Protein AF-A0A7C7H756-F1 (afdb_monomer)

Radius of gyration: 21.07 Å; Cα contacts (8 Å, |Δi|>4): 312; chains: 1; bounding box: 50×54×73 Å

Structure (mmCIF, N/CA/C/O backbone):
data_AF-A0A7C7H756-F1
#
_entry.id   AF-A0A7C7H756-F1
#
loop_
_atom_site.group_PDB
_atom_site.id
_atom_site.type_symbol
_atom_site.label_atom_id
_atom_site.label_alt_id
_atom_site.label_comp_id
_atom_site.label_asym_id
_atom_site.label_entity_id
_atom_site.label_seq_id
_atom_site.pdbx_PDB_ins_code
_atom_site.Cartn_x
_atom_site.Cartn_y
_atom_site.Cartn_z
_atom_site.occupancy
_atom_site.B_iso_or_equiv
_atom_site.auth_seq_id
_atom_site.auth_comp_id
_atom_site.auth_asym_id
_atom_site.auth_atom_id
_atom_site.pdbx_PDB_model_num
ATOM 1 N N . MET A 1 1 ? -31.360 -38.109 -51.847 1.00 44.72 1 MET A N 1
ATOM 2 C CA . MET A 1 1 ? -29.884 -38.159 -51.765 1.00 44.72 1 MET A CA 1
ATOM 3 C C . MET A 1 1 ? -29.455 -37.314 -50.577 1.00 44.72 1 MET A C 1
ATOM 5 O O . MET A 1 1 ? -29.683 -36.114 -50.583 1.00 44.72 1 MET A O 1
ATOM 9 N N . LEU A 1 2 ? -28.974 -37.973 -49.521 1.00 38.19 2 LEU A N 1
ATOM 10 C CA . LEU A 1 2 ? -28.567 -37.380 -48.242 1.00 38.19 2 LEU A CA 1
ATOM 11 C C . LEU A 1 2 ? -27.180 -36.747 -48.382 1.00 38.19 2 LEU A C 1
ATOM 13 O O . LEU A 1 2 ? -26.246 -37.438 -48.776 1.00 38.19 2 LEU A O 1
ATOM 17 N N . ASN A 1 3 ? -27.045 -35.465 -48.039 1.00 43.44 3 ASN A N 1
ATOM 18 C CA . ASN A 1 3 ? -25.756 -34.7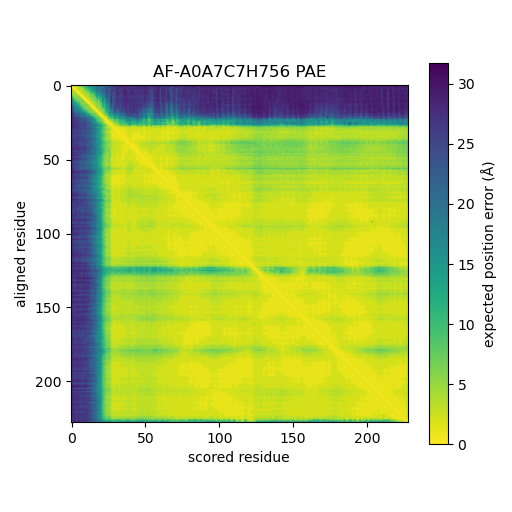78 -47.999 1.00 43.44 3 ASN A CA 1
ATOM 19 C C . ASN A 1 3 ? -25.511 -34.270 -46.570 1.00 43.44 3 ASN A C 1
ATOM 21 O O . ASN A 1 3 ? -25.992 -33.211 -46.173 1.00 43.44 3 ASN A O 1
ATOM 25 N N . ILE A 1 4 ? -24.825 -35.091 -45.772 1.00 43.53 4 ILE A N 1
ATOM 26 C CA . ILE A 1 4 ? -24.435 -34.798 -44.389 1.00 43.53 4 ILE A CA 1
ATOM 27 C C . ILE A 1 4 ? -23.072 -34.098 -44.444 1.00 43.53 4 ILE A C 1
ATOM 29 O O . ILE A 1 4 ? -22.042 -34.730 -44.676 1.00 43.53 4 ILE A O 1
ATOM 33 N N . SER A 1 5 ? -23.070 -32.777 -44.262 1.00 52.41 5 SER A N 1
ATOM 34 C CA . SER A 1 5 ? -21.855 -31.958 -44.234 1.00 52.41 5 SER A CA 1
ATOM 35 C C . SER A 1 5 ? -21.139 -32.097 -42.886 1.00 52.41 5 SER A C 1
ATOM 37 O O . SER A 1 5 ? -21.570 -31.564 -41.864 1.00 52.41 5 SER A O 1
ATOM 39 N N . ARG A 1 6 ? -20.020 -32.827 -42.900 1.00 53.31 6 ARG A N 1
ATOM 40 C CA . ARG A 1 6 ? -19.014 -32.899 -41.831 1.00 53.31 6 ARG A CA 1
ATOM 41 C C . ARG A 1 6 ? -18.256 -31.570 -41.720 1.00 53.31 6 ARG A C 1
ATOM 43 O O . ARG A 1 6 ? -17.268 -31.387 -42.424 1.00 53.31 6 ARG A O 1
ATOM 50 N N . ARG A 1 7 ? -18.653 -30.666 -40.820 1.00 49.75 7 ARG A N 1
ATOM 51 C CA . ARG A 1 7 ? -17.802 -29.537 -40.375 1.00 49.75 7 ARG A CA 1
ATOM 52 C C . ARG A 1 7 ? -18.117 -29.106 -38.939 1.00 49.75 7 ARG A C 1
ATOM 54 O O . ARG A 1 7 ? -18.662 -28.031 -38.742 1.00 49.75 7 ARG A O 1
ATOM 61 N N . GLN A 1 8 ? -17.771 -29.916 -37.937 1.00 51.50 8 GLN A N 1
ATOM 62 C CA . GLN A 1 8 ? -17.820 -29.493 -36.525 1.00 51.50 8 GLN A CA 1
ATOM 63 C C . GLN A 1 8 ? -16.781 -30.208 -35.639 1.00 51.50 8 GLN A C 1
ATOM 65 O O . GLN A 1 8 ? -17.148 -30.732 -34.605 1.00 51.50 8 GLN A O 1
ATOM 70 N N . HIS A 1 9 ? -15.490 -30.261 -35.991 1.00 43.66 9 HIS A N 1
ATOM 71 C CA . HIS A 1 9 ? -14.473 -30.801 -35.058 1.00 43.66 9 HIS A CA 1
ATOM 72 C C . HIS A 1 9 ? -13.088 -30.151 -35.208 1.00 43.66 9 HIS A C 1
ATOM 74 O O . HIS A 1 9 ? -12.097 -30.858 -35.343 1.00 43.66 9 HIS A O 1
ATOM 80 N N . LEU A 1 10 ? -12.986 -28.815 -35.211 1.00 45.34 10 LEU A N 1
ATOM 81 C CA . LEU A 1 10 ? -11.668 -28.148 -35.265 1.00 45.34 10 LEU A CA 1
ATOM 82 C C . LEU A 1 10 ? -11.574 -26.805 -34.514 1.00 45.34 10 LEU A C 1
ATOM 84 O O . LEU A 1 10 ? -10.724 -25.981 -34.826 1.00 45.34 10 LEU A O 1
ATOM 88 N N . SER A 1 11 ? -12.400 -26.587 -33.485 1.00 45.38 11 SER A N 1
ATOM 89 C CA . SER A 1 11 ? -12.296 -25.392 -32.617 1.00 45.38 11 SER A CA 1
ATOM 90 C C . SER A 1 11 ? -12.405 -25.713 -31.123 1.00 45.38 11 SER A C 1
ATOM 92 O O . SER A 1 11 ? -12.945 -24.928 -30.355 1.00 45.38 11 SER A O 1
ATOM 94 N N . LEU A 1 12 ? -11.901 -26.877 -30.701 1.00 39.16 12 LEU A N 1
ATOM 95 C CA . LEU A 1 12 ? -11.877 -27.290 -29.288 1.00 39.16 12 LEU A CA 1
ATOM 96 C C . LEU A 1 12 ? -10.482 -27.723 -28.804 1.00 39.16 12 LEU A C 1
ATOM 98 O O . LEU A 1 12 ? -10.360 -28.441 -27.819 1.00 39.16 12 LEU A O 1
ATOM 102 N N . LEU A 1 13 ? -9.422 -27.283 -29.492 1.00 40.34 13 LEU A N 1
ATOM 103 C CA . LEU A 1 13 ? -8.036 -27.654 -29.181 1.00 40.34 13 LEU A CA 1
ATOM 104 C C . LEU A 1 13 ? -7.122 -26.433 -28.956 1.00 40.34 13 LEU A C 1
ATOM 106 O O . LEU A 1 13 ? -5.946 -26.465 -29.302 1.00 40.34 13 LEU A O 1
ATOM 110 N N . SER A 1 14 ? -7.663 -25.344 -28.396 1.00 40.12 14 SER A N 1
ATOM 111 C CA . SER A 1 14 ? -6.889 -24.124 -28.077 1.00 40.12 14 SER A CA 1
ATOM 112 C C . SER A 1 14 ? -7.102 -23.596 -26.651 1.00 40.12 14 SER A C 1
ATOM 114 O O . SER A 1 14 ? -6.599 -22.532 -26.323 1.00 40.12 14 SER A O 1
ATOM 116 N N . ILE A 1 15 ? -7.814 -24.330 -25.784 1.00 45.81 15 ILE A N 1
ATOM 117 C CA . ILE A 1 15 ? -8.125 -23.910 -24.395 1.00 45.81 15 ILE A CA 1
ATOM 118 C C . ILE A 1 15 ? -7.352 -24.751 -23.347 1.00 45.81 15 ILE A C 1
ATOM 120 O O . ILE A 1 15 ? -7.529 -24.603 -22.146 1.00 45.81 15 ILE A O 1
ATOM 124 N N . LEU A 1 16 ? -6.425 -25.611 -23.780 1.00 40.53 16 LEU A N 1
ATOM 125 C CA . LEU A 1 16 ? -5.647 -26.512 -22.909 1.00 40.53 16 LEU A CA 1
ATOM 126 C C . LEU A 1 16 ? -4.136 -26.221 -22.929 1.00 40.53 16 LEU A C 1
ATOM 128 O O . LEU A 1 16 ? -3.319 -27.120 -22.768 1.00 40.53 16 LEU A O 1
ATOM 132 N N . LEU A 1 17 ? -3.769 -24.948 -23.101 1.00 40.78 17 LEU A N 1
ATOM 133 C CA . LEU A 1 17 ? -2.423 -24.426 -22.823 1.00 40.78 17 LEU A CA 1
ATOM 134 C C . LEU A 1 17 ? -2.406 -23.570 -21.546 1.00 40.78 17 LEU A C 1
ATOM 136 O O . LEU A 1 17 ? -1.588 -22.670 -21.401 1.00 40.78 17 LEU A O 1
ATOM 140 N N . PHE A 1 18 ? -3.269 -23.884 -20.575 1.00 46.19 18 PHE A N 1
ATOM 141 C CA . PHE A 1 18 ? -2.956 -23.587 -19.178 1.00 46.19 18 PHE A CA 1
ATOM 142 C C . PHE A 1 18 ? -1.942 -24.624 -18.723 1.00 46.19 18 PHE A C 1
ATOM 144 O O . PHE A 1 18 ? -2.266 -25.614 -18.066 1.00 46.19 18 PHE A O 1
ATOM 151 N N . ALA A 1 19 ? -0.711 -24.410 -19.185 1.00 42.16 19 ALA A N 1
ATOM 152 C CA . ALA A 1 19 ? 0.456 -25.036 -18.622 1.00 42.16 19 ALA A CA 1
ATOM 153 C C . ALA A 1 19 ? 0.343 -24.934 -17.101 1.00 42.16 19 ALA A C 1
ATOM 155 O O . ALA A 1 19 ? 0.022 -23.884 -16.541 1.00 42.16 19 ALA A O 1
ATOM 156 N N . THR A 1 20 ? 0.610 -26.054 -16.454 1.00 42.66 20 THR A N 1
ATOM 157 C CA . THR A 1 20 ? 1.093 -26.144 -15.087 1.00 42.66 20 THR A CA 1
ATOM 158 C C . THR A 1 20 ? 2.360 -25.296 -14.960 1.00 42.66 20 THR A C 1
ATOM 160 O O . THR A 1 20 ? 3.466 -25.824 -14.895 1.00 42.66 20 THR A O 1
ATOM 163 N N . ALA A 1 21 ? 2.221 -23.972 -14.993 1.00 42.84 21 ALA A N 1
ATOM 164 C CA . ALA A 1 21 ? 3.234 -23.078 -14.486 1.00 42.84 21 ALA A CA 1
ATOM 165 C C . ALA A 1 21 ? 3.331 -23.429 -13.005 1.00 42.84 21 ALA A C 1
ATOM 167 O O . ALA A 1 21 ? 2.331 -23.363 -12.282 1.00 42.84 21 ALA A O 1
ATOM 168 N N . CYS A 1 22 ? 4.500 -23.907 -12.580 1.00 49.75 22 CYS A N 1
ATOM 169 C CA . CYS A 1 22 ? 4.857 -23.961 -11.173 1.00 49.75 22 CYS A CA 1
ATOM 170 C C . CYS A 1 22 ? 4.364 -22.658 -10.546 1.00 49.75 22 CYS A C 1
ATOM 172 O O . CYS A 1 22 ? 4.803 -21.588 -10.958 1.00 49.75 22 CYS A O 1
ATOM 174 N N . GLN A 1 23 ? 3.372 -22.744 -9.656 1.00 54.94 23 GLN A N 1
ATOM 175 C CA . GLN A 1 23 ? 2.765 -21.568 -9.046 1.00 54.94 23 GLN A CA 1
ATOM 176 C C . GLN A 1 23 ? 3.867 -20.847 -8.275 1.00 54.94 23 GLN A C 1
ATOM 178 O O . GLN A 1 23 ? 4.204 -21.251 -7.159 1.00 54.94 23 GLN A O 1
ATOM 183 N N . VAL A 1 24 ? 4.466 -19.819 -8.881 1.00 59.84 24 VAL A N 1
ATOM 184 C CA . VAL A 1 24 ? 5.340 -18.905 -8.159 1.00 59.84 24 VAL A CA 1
ATOM 185 C C . VAL A 1 24 ? 4.465 -18.334 -7.060 1.00 59.84 24 VAL A C 1
ATOM 187 O O . VAL A 1 24 ? 3.425 -17.727 -7.320 1.00 59.84 24 VAL A O 1
ATOM 190 N N . LYS A 1 25 ? 4.806 -18.661 -5.813 1.00 63.31 25 LYS A N 1
ATOM 191 C CA . LYS A 1 25 ? 4.010 -18.218 -4.675 1.00 63.31 25 LYS A CA 1
ATOM 192 C C . LYS A 1 25 ? 4.042 -16.688 -4.680 1.00 63.31 25 LYS A C 1
ATOM 194 O O . LYS A 1 25 ? 5.144 -16.150 -4.720 1.00 63.31 25 LYS A O 1
ATOM 199 N N . PRO A 1 26 ? 2.901 -15.989 -4.565 1.00 60.03 26 PRO A N 1
ATOM 200 C CA . PRO A 1 26 ? 2.877 -14.523 -4.565 1.00 60.03 26 PRO A CA 1
ATOM 201 C C . PRO A 1 26 ? 3.811 -13.889 -3.520 1.00 60.03 26 PRO A C 1
ATOM 203 O O . PRO A 1 26 ? 4.358 -12.816 -3.745 1.00 60.03 26 PRO A O 1
ATOM 206 N N . ALA A 1 27 ? 4.052 -14.586 -2.402 1.00 60.97 27 ALA A N 1
ATOM 207 C CA . ALA A 1 27 ? 5.033 -14.191 -1.390 1.00 60.97 27 ALA A CA 1
ATOM 208 C C . ALA A 1 27 ? 6.470 -14.100 -1.939 1.00 60.97 27 ALA A C 1
ATOM 210 O O . ALA A 1 27 ? 7.217 -13.201 -1.570 1.00 60.97 27 ALA A O 1
ATOM 211 N N . ASN A 1 28 ? 6.848 -14.994 -2.855 1.00 85.19 28 ASN A N 1
ATOM 212 C CA . ASN A 1 28 ? 8.156 -14.954 -3.501 1.00 85.19 28 ASN A CA 1
ATOM 213 C C . ASN A 1 28 ? 8.237 -13.808 -4.509 1.00 85.19 28 ASN A C 1
ATOM 215 O O . ASN A 1 28 ? 9.283 -13.187 -4.601 1.00 85.19 28 ASN A O 1
ATOM 219 N N . SER A 1 29 ? 7.133 -13.448 -5.172 1.00 91.19 29 SER A N 1
ATOM 220 C CA . SER A 1 29 ? 7.124 -12.356 -6.153 1.00 91.19 29 SER A CA 1
ATOM 221 C C . SER A 1 29 ? 7.581 -11.018 -5.561 1.00 91.19 29 SER A C 1
ATOM 223 O O . SER A 1 29 ? 8.213 -10.238 -6.261 1.00 91.19 29 SER A O 1
ATOM 225 N N . ILE A 1 30 ? 7.327 -10.754 -4.271 1.00 90.94 30 ILE A N 1
ATOM 226 C CA . ILE A 1 30 ? 7.852 -9.566 -3.566 1.00 90.94 30 ILE A CA 1
ATOM 227 C C . ILE A 1 30 ? 9.375 -9.590 -3.487 1.00 90.94 30 ILE A C 1
ATOM 229 O O . ILE A 1 30 ? 10.033 -8.592 -3.786 1.00 90.94 30 ILE A O 1
ATOM 233 N N . HIS A 1 31 ? 9.937 -10.735 -3.114 1.00 92.19 31 HIS A N 1
ATOM 234 C CA . HIS A 1 31 ? 11.379 -10.914 -3.079 1.00 92.19 31 HIS A CA 1
ATOM 235 C C . HIS A 1 31 ? 11.989 -10.866 -4.480 1.00 92.19 31 HIS A C 1
ATOM 237 O O . HIS A 1 31 ? 13.028 -10.236 -4.644 1.00 92.19 31 HIS A O 1
ATOM 243 N N . ASP A 1 32 ? 11.324 -11.451 -5.476 1.00 94.56 32 ASP A N 1
ATOM 244 C CA . ASP A 1 32 ? 11.760 -11.438 -6.873 1.00 94.56 32 ASP A CA 1
ATOM 245 C C . ASP A 1 32 ? 11.795 -10.002 -7.420 1.00 94.56 32 ASP A C 1
ATOM 247 O O . ASP A 1 32 ? 12.797 -9.602 -8.008 1.00 94.56 32 ASP A O 1
ATOM 251 N N . LEU A 1 33 ? 10.760 -9.191 -7.150 1.00 95.06 33 LEU A N 1
ATOM 252 C CA . LEU A 1 33 ? 10.729 -7.775 -7.537 1.00 95.06 33 LEU A CA 1
ATOM 253 C C . LEU A 1 33 ? 11.887 -7.001 -6.907 1.00 95.06 33 LEU A C 1
ATOM 255 O O . LEU A 1 33 ? 12.583 -6.256 -7.589 1.00 95.06 33 LEU A O 1
ATOM 259 N N . ALA A 1 34 ? 12.119 -7.186 -5.607 1.00 93.75 34 ALA A N 1
ATOM 260 C CA . ALA A 1 34 ? 13.228 -6.531 -4.924 1.00 93.75 34 ALA A CA 1
ATOM 261 C C . ALA A 1 34 ? 14.598 -7.031 -5.419 1.00 93.75 34 ALA A C 1
ATOM 263 O O . ALA A 1 34 ? 15.576 -6.293 -5.361 1.00 93.75 34 ALA A O 1
ATOM 264 N N . ALA A 1 35 ? 14.688 -8.277 -5.890 1.00 95.44 35 ALA A N 1
ATOM 265 C CA . ALA A 1 35 ? 15.925 -8.890 -6.364 1.00 95.44 35 ALA A CA 1
ATOM 266 C C . ALA A 1 35 ? 16.324 -8.457 -7.781 1.00 95.44 35 ALA A C 1
ATOM 268 O O . ALA A 1 35 ? 17.484 -8.647 -8.151 1.00 95.44 35 ALA A O 1
ATOM 269 N N . ILE A 1 36 ? 15.395 -7.888 -8.555 1.00 95.50 36 ILE A N 1
ATOM 270 C CA . ILE A 1 36 ? 15.682 -7.272 -9.856 1.00 95.50 36 ILE A CA 1
ATOM 271 C C . ILE A 1 36 ? 15.928 -5.760 -9.748 1.00 95.50 36 ILE A C 1
ATOM 273 O O . ILE A 1 36 ? 16.180 -5.121 -10.759 1.00 95.50 36 ILE A O 1
ATOM 277 N N . HIS A 1 37 ? 15.919 -5.178 -8.544 1.00 95.94 37 HIS A N 1
ATOM 278 C CA . HIS A 1 37 ? 16.197 -3.755 -8.324 1.00 95.94 37 HIS A CA 1
ATOM 279 C C . HIS A 1 37 ? 17.424 -3.528 -7.435 1.00 95.94 37 HIS A C 1
ATOM 281 O O . HIS A 1 37 ? 17.706 -4.281 -6.499 1.00 95.94 37 HIS A O 1
ATOM 287 N N . ASP A 1 38 ? 18.160 -2.450 -7.700 1.00 94.44 38 ASP A N 1
ATOM 288 C CA . ASP A 1 38 ? 19.217 -1.987 -6.811 1.00 94.44 38 ASP A CA 1
ATOM 289 C C . ASP A 1 38 ? 18.621 -1.500 -5.482 1.00 94.44 38 ASP A C 1
ATOM 291 O O . ASP A 1 38 ? 17.684 -0.704 -5.437 1.00 94.44 38 ASP A O 1
ATOM 295 N N . LYS A 1 39 ? 19.197 -1.945 -4.363 1.00 89.12 39 LYS A N 1
ATOM 296 C CA . LYS A 1 39 ? 18.622 -1.717 -3.025 1.00 89.12 39 LYS A CA 1
ATOM 297 C C . LYS A 1 39 ? 18.697 -0.266 -2.551 1.00 89.12 39 LYS A C 1
ATOM 299 O O . LYS A 1 39 ? 18.066 0.063 -1.549 1.00 89.12 39 LYS A O 1
ATOM 304 N N . VAL A 1 40 ? 19.515 0.564 -3.197 1.00 87.94 40 VAL A N 1
ATOM 305 C CA . VAL A 1 40 ? 19.744 1.958 -2.794 1.00 87.94 40 VAL A CA 1
ATOM 306 C C . VAL A 1 40 ? 19.038 2.912 -3.745 1.00 87.94 40 VAL A C 1
ATOM 308 O O . VAL A 1 40 ? 18.399 3.861 -3.302 1.00 87.94 40 VAL A O 1
ATOM 311 N N . THR A 1 41 ? 19.162 2.664 -5.044 1.00 89.81 41 THR A N 1
ATOM 312 C CA . THR A 1 41 ? 18.673 3.551 -6.103 1.00 89.81 41 THR A CA 1
ATOM 313 C C . THR A 1 41 ? 17.350 3.104 -6.711 1.00 89.81 41 THR A C 1
ATOM 315 O O . THR A 1 41 ? 16.755 3.876 -7.458 1.00 89.81 41 THR A O 1
ATOM 318 N N . TRP A 1 42 ? 16.901 1.881 -6.407 1.00 92.44 42 TRP A N 1
ATOM 319 C CA . TRP A 1 42 ? 15.729 1.246 -7.016 1.00 92.44 42 TRP A CA 1
ATOM 320 C C . TRP A 1 42 ? 15.795 1.187 -8.549 1.00 92.44 42 TRP A C 1
ATOM 322 O O . TRP A 1 42 ? 14.782 1.114 -9.231 1.00 92.44 42 TRP A O 1
ATOM 332 N N . GLN A 1 43 ? 17.002 1.241 -9.112 1.00 91.62 43 GLN A N 1
ATOM 333 C CA . GLN A 1 43 ? 17.203 1.107 -10.548 1.00 91.62 43 GLN A CA 1
ATOM 334 C C . GLN A 1 43 ? 17.174 -0.371 -10.952 1.00 91.62 43 GLN A C 1
ATOM 336 O O . GLN A 1 43 ? 17.616 -1.215 -10.166 1.00 91.62 43 GLN A O 1
ATOM 341 N N . PRO A 1 44 ? 16.715 -0.693 -12.170 1.00 92.56 44 PRO A N 1
ATOM 342 C CA . PRO A 1 44 ? 16.803 -2.034 -12.729 1.00 92.56 44 PRO A CA 1
ATOM 343 C C . PRO A 1 44 ? 18.198 -2.650 -12.614 1.00 92.56 44 PRO A C 1
ATOM 345 O O . PRO A 1 44 ? 19.196 -2.041 -13.006 1.00 92.56 44 PRO A O 1
ATOM 348 N N . VAL A 1 45 ? 18.268 -3.894 -12.148 1.00 94.25 45 VAL A N 1
ATOM 349 C CA . VAL A 1 45 ? 19.468 -4.733 -12.198 1.00 94.25 45 VAL A CA 1
ATOM 350 C C . VAL A 1 45 ? 19.132 -6.091 -12.805 1.00 94.25 45 VAL A C 1
ATOM 352 O O . VAL A 1 45 ? 18.056 -6.648 -12.586 1.00 94.25 45 VAL A O 1
ATOM 355 N N . ALA A 1 46 ? 20.063 -6.626 -13.593 1.00 93.38 46 ALA A N 1
ATOM 356 C CA . ALA A 1 46 ? 19.924 -7.963 -14.153 1.00 93.38 46 ALA A CA 1
ATOM 357 C C . ALA A 1 46 ? 19.995 -9.010 -13.037 1.00 93.38 46 ALA A C 1
ATOM 359 O O . ALA A 1 46 ? 20.836 -8.918 -12.136 1.00 93.38 46 ALA A O 1
ATOM 360 N N . ASN A 1 47 ? 19.145 -10.027 -13.129 1.00 95.62 47 ASN A N 1
ATOM 361 C CA . ASN A 1 47 ? 19.160 -11.158 -12.215 1.00 95.62 47 ASN A CA 1
ATOM 362 C C . ASN A 1 47 ? 18.847 -12.440 -12.996 1.00 95.62 47 ASN A C 1
ATOM 364 O O . ASN A 1 47 ? 17.675 -12.802 -13.131 1.00 95.62 47 ASN A O 1
ATOM 368 N N . PRO A 1 48 ? 19.882 -13.143 -13.495 1.00 94.25 48 PRO A N 1
ATOM 369 C CA . PRO A 1 48 ? 19.699 -14.297 -14.370 1.00 94.25 48 PRO A CA 1
ATOM 370 C C . PRO A 1 48 ? 18.853 -15.418 -13.755 1.00 94.25 48 PRO A C 1
ATOM 372 O O . PRO A 1 48 ? 18.127 -16.090 -14.478 1.00 94.25 48 PRO A O 1
ATOM 375 N N . GLU A 1 49 ? 18.909 -15.604 -12.431 1.00 94.12 49 GLU A N 1
ATOM 376 C CA . GLU A 1 49 ? 18.115 -16.630 -11.741 1.00 94.12 49 GLU A CA 1
ATOM 377 C C . GLU A 1 49 ? 16.612 -16.319 -11.818 1.00 94.12 49 GLU A C 1
ATOM 379 O O . GLU A 1 49 ? 15.798 -17.213 -12.056 1.00 94.12 49 GLU A O 1
ATOM 384 N N . ILE A 1 50 ? 16.237 -15.045 -11.663 1.00 93.50 50 ILE A N 1
ATOM 385 C CA . ILE A 1 50 ? 14.842 -14.599 -11.774 1.00 93.50 50 ILE A CA 1
ATOM 386 C C . ILE A 1 50 ? 14.408 -14.547 -13.244 1.00 93.50 50 ILE A C 1
ATOM 388 O O . ILE A 1 50 ? 13.318 -15.005 -13.581 1.00 93.50 50 ILE A O 1
ATOM 392 N N . GLU A 1 51 ? 15.260 -14.057 -14.142 1.00 93.44 51 GLU A N 1
ATOM 393 C CA . GLU A 1 51 ? 14.987 -14.045 -15.585 1.00 93.44 51 GLU A CA 1
ATOM 394 C C . GLU A 1 51 ? 14.720 -15.462 -16.121 1.00 93.44 51 GLU A C 1
ATOM 396 O O . GLU A 1 51 ? 13.778 -15.664 -16.891 1.00 93.44 51 GLU A O 1
ATOM 401 N N . GLU A 1 52 ? 15.489 -16.462 -15.674 1.00 92.81 52 GLU A N 1
ATOM 402 C CA . GLU A 1 52 ? 15.275 -17.872 -16.013 1.00 92.81 52 GLU A CA 1
ATOM 403 C C . GLU A 1 52 ? 13.981 -18.421 -15.396 1.00 92.81 52 GLU A C 1
ATOM 405 O O . GLU A 1 52 ? 13.205 -19.082 -16.092 1.00 92.81 52 GLU A O 1
ATOM 410 N N . LEU A 1 53 ? 13.707 -18.108 -14.121 1.00 92.50 53 LEU A N 1
ATOM 411 C CA . LEU A 1 53 ? 12.495 -18.543 -13.418 1.00 92.50 53 LEU A CA 1
ATOM 412 C C . LEU A 1 53 ? 11.213 -18.094 -14.135 1.00 92.50 53 LEU A C 1
ATOM 414 O O . LEU A 1 53 ? 10.256 -18.864 -14.233 1.00 92.50 53 LEU A O 1
ATOM 418 N N . TYR A 1 54 ? 11.198 -16.859 -14.635 1.00 91.31 54 TYR A N 1
ATOM 419 C CA . TYR A 1 54 ? 10.049 -16.268 -15.323 1.00 91.31 54 TYR A CA 1
ATOM 420 C C . TYR A 1 54 ? 10.109 -16.424 -16.849 1.00 91.31 54 TYR A C 1
ATOM 422 O O . TYR A 1 54 ? 9.111 -16.165 -17.519 1.00 91.31 54 TYR A O 1
ATOM 430 N N . GLN A 1 55 ? 11.243 -16.873 -17.397 1.00 94.00 55 GLN A N 1
ATOM 431 C CA . GLN A 1 55 ? 11.521 -16.961 -18.836 1.00 94.00 55 GLN A CA 1
ATOM 432 C C . GLN A 1 55 ? 11.368 -15.615 -19.566 1.00 94.00 55 GLN A C 1
ATOM 434 O O . GLN A 1 55 ? 10.883 -15.557 -20.698 1.00 94.00 55 GLN A O 1
ATOM 439 N N . VAL A 1 56 ? 11.789 -14.524 -18.918 1.00 92.19 56 VAL A N 1
ATOM 440 C CA . VAL A 1 56 ? 11.736 -13.159 -19.460 1.00 92.19 56 VAL A CA 1
ATOM 441 C C . VAL A 1 56 ? 13.069 -12.465 -19.209 1.00 92.19 56 VAL A C 1
ATOM 443 O O . VAL A 1 56 ? 13.446 -12.243 -18.065 1.00 92.19 56 VAL A O 1
ATOM 446 N N . SER A 1 57 ? 13.772 -12.108 -20.285 1.00 90.81 57 SER A N 1
ATOM 447 C CA . SER A 1 57 ? 15.082 -11.443 -20.224 1.00 90.81 57 SER A CA 1
ATOM 448 C C . SER A 1 57 ? 15.005 -9.915 -20.257 1.00 90.81 57 SER A C 1
ATOM 450 O O . SER A 1 57 ? 15.974 -9.240 -19.926 1.00 90.81 57 SER A O 1
ATOM 452 N N . ASP A 1 58 ? 13.889 -9.349 -20.725 1.00 94.00 58 ASP A N 1
ATOM 453 C CA . ASP A 1 58 ? 13.671 -7.904 -20.671 1.00 94.00 58 ASP A CA 1
ATOM 454 C C . ASP A 1 58 ? 13.200 -7.518 -19.268 1.00 94.00 58 ASP A C 1
ATOM 456 O O . ASP A 1 58 ? 12.160 -7.987 -18.810 1.00 94.00 58 ASP A O 1
ATOM 460 N N . HIS A 1 59 ? 13.964 -6.666 -18.586 1.00 93.06 59 HIS A N 1
ATOM 461 C CA . HIS A 1 59 ? 13.696 -6.311 -17.194 1.00 93.06 59 HIS A CA 1
ATOM 462 C C . HIS A 1 59 ? 12.303 -5.687 -17.004 1.00 93.06 59 HIS A C 1
ATOM 464 O O . HIS A 1 59 ? 11.617 -6.006 -16.036 1.00 93.06 59 HIS A O 1
ATOM 470 N N . ARG A 1 60 ? 11.851 -4.829 -17.929 1.00 93.25 60 ARG A N 1
ATOM 471 C CA . ARG A 1 60 ? 10.553 -4.149 -17.801 1.00 93.25 60 ARG A CA 1
ATOM 472 C C . ARG A 1 60 ? 9.393 -5.107 -18.039 1.00 93.25 60 ARG A C 1
ATOM 474 O O . ARG A 1 60 ? 8.426 -5.099 -17.280 1.00 93.25 60 ARG A O 1
ATOM 481 N N . ALA A 1 61 ? 9.516 -6.006 -19.009 1.00 93.75 61 ALA A N 1
ATOM 482 C CA . ALA A 1 61 ? 8.562 -7.093 -19.181 1.00 93.75 61 ALA A CA 1
ATOM 483 C C . ALA A 1 61 ? 8.544 -8.037 -17.962 1.00 93.75 61 ALA A C 1
ATOM 485 O O . ALA A 1 61 ? 7.470 -8.465 -17.538 1.00 93.75 61 ALA A O 1
ATOM 486 N N . LEU A 1 62 ? 9.708 -8.341 -17.379 1.00 94.69 62 LEU A N 1
ATOM 487 C CA . LEU A 1 62 ? 9.831 -9.193 -16.195 1.00 94.69 62 LEU A CA 1
ATOM 488 C C . LEU A 1 62 ? 9.141 -8.565 -14.977 1.00 94.69 62 LEU A C 1
ATOM 490 O O . LEU A 1 62 ? 8.312 -9.210 -14.336 1.00 94.69 62 LEU A O 1
ATOM 494 N N . GLU A 1 63 ? 9.426 -7.294 -14.703 1.00 94.75 63 GLU A N 1
ATOM 495 C CA . GLU A 1 63 ? 8.761 -6.492 -13.675 1.00 94.75 63 GLU A CA 1
ATOM 496 C C . GLU A 1 63 ? 7.240 -6.523 -13.834 1.00 94.75 63 GLU A C 1
ATOM 498 O O . GLU A 1 63 ? 6.509 -6.795 -12.880 1.00 94.75 63 GLU A O 1
ATOM 503 N N . GLU A 1 64 ? 6.736 -6.312 -15.049 1.00 93.31 64 GLU A N 1
ATOM 504 C CA . GLU A 1 64 ? 5.302 -6.338 -15.300 1.00 93.31 64 GLU A CA 1
ATOM 505 C C . GLU A 1 64 ? 4.661 -7.700 -15.015 1.00 93.31 64 GLU A C 1
ATOM 507 O O . GLU A 1 64 ? 3.545 -7.736 -14.486 1.00 93.31 64 GLU A O 1
ATOM 512 N N . VAL A 1 65 ? 5.338 -8.804 -15.342 1.00 93.69 65 VAL A N 1
ATOM 513 C CA . VAL A 1 65 ? 4.867 -10.164 -15.029 1.00 93.69 65 VAL A CA 1
ATOM 514 C C . VAL A 1 65 ? 4.859 -10.398 -13.519 1.00 93.69 65 VAL A C 1
ATOM 516 O O . VAL A 1 65 ? 3.882 -10.921 -12.978 1.00 93.69 65 VAL A O 1
ATOM 519 N N . ILE A 1 66 ? 5.910 -9.968 -12.819 1.00 95.12 66 ILE A N 1
ATOM 520 C CA . ILE A 1 66 ? 5.999 -10.067 -11.360 1.00 95.12 66 ILE A CA 1
ATOM 521 C C . ILE A 1 66 ? 4.861 -9.275 -10.696 1.00 95.12 66 ILE A C 1
ATOM 523 O O . ILE A 1 66 ? 4.171 -9.808 -9.823 1.00 95.12 66 ILE A O 1
ATOM 527 N N . LEU A 1 67 ? 4.595 -8.044 -11.145 1.00 95.19 67 LEU A N 1
ATOM 528 C CA . LEU A 1 67 ? 3.496 -7.212 -10.640 1.00 95.19 67 LEU A CA 1
ATOM 529 C C . LEU A 1 67 ? 2.120 -7.849 -10.887 1.00 95.19 67 LEU A C 1
ATOM 531 O O . LEU A 1 67 ? 1.239 -7.771 -10.029 1.00 95.19 67 LEU A O 1
ATOM 535 N N . VAL A 1 68 ? 1.925 -8.521 -12.026 1.00 93.12 68 VAL A N 1
ATOM 536 C CA . VAL A 1 68 ? 0.700 -9.295 -12.285 1.00 93.12 68 VAL A CA 1
ATOM 537 C C . VAL A 1 68 ? 0.545 -10.427 -11.266 1.00 93.12 68 VAL A C 1
ATOM 539 O O . VAL A 1 68 ? -0.540 -10.593 -10.706 1.00 93.12 68 VAL A O 1
ATOM 542 N N . ASN A 1 69 ? 1.619 -11.159 -10.959 1.00 92.94 69 ASN A N 1
ATOM 543 C CA . ASN A 1 69 ? 1.584 -12.238 -9.967 1.00 92.94 69 ASN A CA 1
ATOM 544 C C . ASN A 1 69 ? 1.301 -11.723 -8.548 1.00 92.94 69 ASN A C 1
ATOM 546 O O . ASN A 1 69 ? 0.554 -12.356 -7.798 1.00 92.94 69 ASN A O 1
ATOM 550 N N . MET A 1 70 ? 1.826 -10.549 -8.186 1.00 94.06 70 MET A N 1
ATOM 551 C CA . MET A 1 70 ? 1.505 -9.889 -6.914 1.00 94.06 70 MET A CA 1
ATOM 552 C C . MET A 1 70 ? 0.022 -9.541 -6.776 1.00 94.06 70 MET A C 1
ATOM 554 O O . MET A 1 70 ? -0.504 -9.544 -5.664 1.00 94.06 70 MET A O 1
ATOM 558 N N . GLY A 1 71 ? -0.680 -9.302 -7.888 1.00 93.31 71 GLY A N 1
ATOM 559 C CA . GLY A 1 71 ? -2.125 -9.057 -7.900 1.00 93.31 71 GLY A CA 1
ATOM 560 C C . GLY A 1 71 ? -2.973 -10.209 -7.358 1.00 93.31 71 GLY A C 1
ATOM 561 O O . GLY A 1 71 ? -4.149 -10.008 -7.064 1.00 93.31 71 GLY A O 1
ATOM 562 N N . ALA A 1 72 ? -2.392 -11.398 -7.175 1.00 92.94 72 ALA A N 1
ATOM 563 C CA . ALA A 1 72 ? -3.055 -12.530 -6.537 1.00 92.94 72 ALA A CA 1
ATOM 564 C C . ALA A 1 72 ? -3.080 -12.454 -4.994 1.00 92.94 72 ALA A C 1
ATOM 566 O O . ALA A 1 72 ? -3.755 -13.272 -4.364 1.00 92.94 72 ALA A O 1
ATOM 567 N N . VAL A 1 73 ? -2.355 -11.515 -4.366 1.00 94.75 73 VAL A N 1
ATOM 568 C CA . VAL A 1 73 ? -2.373 -11.338 -2.905 1.00 94.75 73 VAL A CA 1
ATOM 569 C C . VAL A 1 73 ? -3.747 -10.838 -2.467 1.00 94.75 73 VAL A C 1
ATOM 571 O O . VAL A 1 73 ? -4.180 -9.740 -2.816 1.00 94.75 73 VAL A O 1
ATOM 574 N N . ALA A 1 74 ? -4.440 -11.649 -1.670 1.00 95.25 74 ALA A N 1
ATOM 575 C CA . ALA A 1 74 ? -5.763 -11.293 -1.179 1.00 95.25 74 ALA A CA 1
ATOM 576 C C . ALA A 1 74 ? -5.671 -10.261 -0.035 1.00 95.25 74 ALA A C 1
ATOM 578 O O . ALA A 1 74 ? -4.804 -10.397 0.833 1.00 95.25 74 ALA A O 1
ATOM 579 N N . PRO A 1 75 ? -6.618 -9.307 0.072 1.00 95.50 75 PRO A N 1
ATOM 580 C CA . PRO A 1 75 ? -6.658 -8.327 1.164 1.00 95.50 75 PRO A CA 1
ATOM 581 C C . PRO A 1 75 ? -6.653 -8.949 2.570 1.00 95.50 75 PRO A C 1
ATOM 583 O O . PRO A 1 75 ? -6.149 -8.337 3.510 1.00 95.50 75 PRO A O 1
ATOM 586 N N . SER A 1 76 ? -7.178 -10.173 2.712 1.00 95.00 76 SER A N 1
ATOM 587 C CA . SER A 1 76 ? -7.235 -10.929 3.969 1.00 95.00 76 SER A CA 1
ATOM 588 C C . SER A 1 76 ? -5.910 -11.590 4.366 1.00 95.00 76 SER A C 1
ATOM 590 O O . SER A 1 76 ? -5.773 -12.066 5.492 1.00 95.00 76 SER A O 1
ATOM 592 N N . GLN A 1 77 ? -4.925 -11.661 3.465 1.00 95.50 77 GLN A N 1
ATOM 593 C CA . GLN A 1 77 ? -3.583 -12.177 3.750 1.00 95.50 77 GLN A CA 1
ATOM 594 C C . GLN A 1 77 ? -2.724 -11.071 4.378 1.00 95.50 77 GLN A C 1
ATOM 596 O O . GLN A 1 77 ? -1.705 -10.690 3.812 1.00 95.50 77 GLN A O 1
ATOM 601 N N . PHE A 1 78 ? -3.134 -10.534 5.532 1.00 94.50 78 PHE A N 1
ATOM 602 C CA . PHE A 1 78 ? -2.633 -9.253 6.053 1.00 94.50 78 PHE A CA 1
ATOM 603 C C . PHE A 1 78 ? -1.115 -9.084 6.068 1.00 94.50 78 PHE A C 1
ATOM 605 O O . PHE A 1 78 ? -0.650 -8.029 5.658 1.00 94.50 78 PHE A O 1
ATOM 612 N N . SER A 1 79 ? -0.345 -10.098 6.480 1.00 94.81 79 SER A N 1
ATOM 613 C CA . SER A 1 79 ? 1.125 -10.020 6.443 1.00 94.81 79 SER A CA 1
ATOM 614 C C . SER A 1 79 ? 1.628 -9.664 5.036 1.00 94.81 79 SER A C 1
ATOM 616 O O . SER A 1 79 ? 2.298 -8.648 4.862 1.00 94.81 79 SER A O 1
ATOM 618 N N . HIS A 1 80 ? 1.202 -10.426 4.026 1.00 95.12 80 HIS A N 1
ATOM 619 C CA . HIS A 1 80 ? 1.580 -10.205 2.630 1.00 95.12 80 HIS A CA 1
ATOM 620 C C . HIS A 1 80 ? 0.940 -8.948 2.044 1.00 95.12 80 HIS A C 1
ATOM 622 O O . HIS A 1 80 ? 1.590 -8.245 1.286 1.00 95.12 80 HIS A O 1
ATOM 628 N N . ALA A 1 81 ? -0.314 -8.645 2.383 1.00 97.19 81 ALA A N 1
ATOM 629 C CA . ALA A 1 81 ? -1.005 -7.468 1.866 1.00 97.19 81 ALA A CA 1
ATOM 630 C C . ALA A 1 81 ? -0.341 -6.168 2.351 1.00 97.19 81 ALA A C 1
ATOM 632 O O . ALA A 1 81 ? -0.156 -5.244 1.568 1.00 97.19 81 ALA A O 1
ATOM 633 N N . PHE A 1 82 ? 0.067 -6.102 3.621 1.00 97.81 82 PHE A N 1
ATOM 634 C CA . PHE A 1 82 ? 0.728 -4.924 4.184 1.00 97.81 82 PHE A CA 1
ATOM 635 C C . PHE A 1 82 ? 2.149 -4.780 3.638 1.00 97.81 82 PHE A C 1
ATOM 637 O O . PHE A 1 82 ? 2.567 -3.676 3.285 1.00 97.81 82 PHE A O 1
ATOM 644 N N . GLU A 1 83 ? 2.876 -5.893 3.522 1.00 95.81 83 GLU A N 1
ATOM 645 C CA . GLU A 1 83 ? 4.194 -5.898 2.898 1.00 95.81 83 GLU A CA 1
ATOM 646 C C . GLU A 1 83 ? 4.112 -5.481 1.423 1.00 95.81 83 GLU A C 1
ATOM 648 O O . GLU A 1 83 ? 4.831 -4.567 1.016 1.00 95.81 83 GLU A O 1
ATOM 653 N N . LEU A 1 84 ? 3.184 -6.052 0.650 1.00 97.19 84 LEU A N 1
ATOM 654 C CA . LEU A 1 84 ? 2.927 -5.667 -0.737 1.00 97.19 84 LEU A CA 1
ATOM 655 C C . LEU A 1 84 ? 2.615 -4.174 -0.844 1.00 97.19 84 LEU A C 1
ATOM 657 O O . LEU A 1 84 ? 3.234 -3.492 -1.654 1.00 97.19 84 LEU A O 1
ATOM 661 N N . SER A 1 85 ? 1.726 -3.638 -0.003 1.00 98.50 85 SER A N 1
ATOM 662 C CA . SER A 1 85 ? 1.443 -2.201 0.007 1.00 98.50 85 SER A CA 1
ATOM 663 C C . SER A 1 85 ? 2.702 -1.373 0.257 1.00 98.50 85 SER A C 1
ATOM 665 O O . SER A 1 85 ? 2.911 -0.382 -0.435 1.00 98.50 85 SER A O 1
ATOM 667 N N . SER A 1 86 ? 3.575 -1.782 1.185 1.00 98.00 86 SER A N 1
ATOM 668 C CA . SER A 1 86 ? 4.836 -1.067 1.423 1.00 98.00 86 SER A CA 1
ATOM 669 C C . SER A 1 86 ? 5.745 -1.054 0.189 1.00 98.00 86 SER A C 1
ATOM 671 O O . SER A 1 86 ? 6.280 -0.003 -0.157 1.00 98.00 86 SER A O 1
ATOM 673 N N . TRP A 1 87 ? 5.855 -2.175 -0.529 1.00 96.81 87 TRP A N 1
ATOM 674 C CA . TRP A 1 87 ? 6.645 -2.261 -1.758 1.00 96.81 87 TRP A CA 1
ATOM 675 C C . TRP A 1 87 ? 6.022 -1.488 -2.915 1.00 96.81 87 TRP A C 1
ATOM 677 O O . TRP A 1 87 ? 6.736 -0.835 -3.666 1.00 96.81 87 TRP A O 1
ATOM 687 N N . MET A 1 88 ? 4.696 -1.489 -3.042 1.00 98.19 88 MET A N 1
ATOM 688 C CA . MET A 1 88 ? 4.012 -0.690 -4.060 1.00 98.19 88 MET A CA 1
ATOM 689 C C . MET A 1 88 ? 4.162 0.808 -3.805 1.00 98.19 88 MET A C 1
ATOM 691 O O . MET A 1 88 ? 4.256 1.573 -4.757 1.00 98.19 88 MET A O 1
ATOM 695 N N . LEU A 1 89 ? 4.250 1.234 -2.543 1.00 98.44 89 LEU A N 1
ATOM 696 C CA . LEU A 1 89 ? 4.610 2.610 -2.216 1.00 98.44 89 LEU A CA 1
ATOM 697 C C . LEU A 1 89 ? 6.070 2.934 -2.567 1.00 98.44 89 LEU A C 1
ATOM 699 O O . LEU A 1 89 ? 6.327 4.024 -3.063 1.00 98.44 89 LEU A O 1
ATOM 703 N N . VAL A 1 90 ? 7.015 2.006 -2.371 1.00 96.88 90 VAL A N 1
ATOM 704 C CA . VAL A 1 90 ? 8.409 2.180 -2.832 1.00 96.88 90 VAL A CA 1
ATOM 705 C C . VAL A 1 90 ? 8.455 2.347 -4.353 1.00 96.88 90 VAL A C 1
ATOM 707 O O . VAL A 1 90 ? 9.022 3.327 -4.829 1.00 96.88 90 VAL A O 1
ATOM 710 N N . MET A 1 91 ? 7.794 1.457 -5.100 1.00 96.00 91 MET A N 1
ATOM 711 C CA . MET A 1 91 ? 7.676 1.540 -6.562 1.00 96.00 91 MET A CA 1
ATOM 712 C C . MET A 1 91 ? 7.109 2.891 -7.000 1.00 96.00 91 MET A C 1
ATOM 714 O O . MET A 1 91 ? 7.662 3.559 -7.866 1.00 96.00 91 MET A O 1
ATOM 718 N N . LEU A 1 92 ? 6.030 3.333 -6.355 1.00 96.75 92 LEU A N 1
ATOM 719 C CA . LEU A 1 92 ? 5.369 4.592 -6.674 1.00 96.75 92 LEU A CA 1
ATOM 720 C C . LEU A 1 92 ? 6.278 5.814 -6.468 1.00 96.75 92 LEU A C 1
ATOM 722 O O . LEU A 1 92 ? 6.122 6.800 -7.176 1.00 96.75 92 LEU A O 1
ATOM 726 N N . MET A 1 93 ? 7.211 5.763 -5.514 1.00 95.94 93 MET A N 1
ATOM 727 C CA . MET A 1 93 ? 8.104 6.886 -5.196 1.00 95.94 93 MET A CA 1
ATOM 728 C C . MET A 1 93 ? 9.433 6.862 -5.955 1.00 95.94 93 MET A C 1
ATOM 730 O O . MET A 1 93 ? 10.054 7.914 -6.108 1.00 95.94 93 MET A O 1
ATOM 734 N N . HIS A 1 94 ? 9.900 5.687 -6.380 1.00 95.06 94 HIS A N 1
ATOM 735 C CA . HIS A 1 94 ? 11.277 5.517 -6.848 1.00 95.06 94 HIS A CA 1
ATOM 736 C C . HIS A 1 94 ? 11.419 4.899 -8.230 1.00 95.06 94 HIS A C 1
ATOM 738 O O . HIS A 1 94 ? 12.480 5.053 -8.833 1.00 95.06 94 HIS A O 1
ATOM 744 N N . ASP A 1 95 ? 10.397 4.216 -8.738 1.00 94.88 95 ASP A N 1
ATOM 745 C CA . ASP A 1 95 ? 10.484 3.648 -10.073 1.00 94.88 95 ASP A CA 1
ATOM 746 C C . ASP A 1 95 ? 10.383 4.751 -11.126 1.00 94.88 95 ASP A C 1
ATOM 748 O O . ASP A 1 95 ? 9.507 5.614 -11.046 1.00 94.88 95 ASP A O 1
ATOM 752 N N . ASP A 1 96 ? 11.255 4.733 -12.130 1.00 94.06 96 ASP A N 1
ATOM 753 C CA . ASP A 1 96 ? 11.208 5.693 -13.231 1.00 94.06 96 ASP A CA 1
ATOM 754 C C . ASP A 1 96 ? 10.183 5.306 -14.312 1.00 94.06 96 ASP A C 1
ATOM 756 O O . ASP A 1 96 ? 9.734 6.175 -15.063 1.00 94.06 96 ASP A O 1
ATOM 760 N N . ASN A 1 97 ? 9.713 4.054 -14.326 1.00 95.06 97 ASN A N 1
ATOM 761 C CA . ASN A 1 97 ? 8.751 3.533 -15.281 1.00 95.06 97 ASN A CA 1
ATOM 762 C C . ASN A 1 97 ? 7.305 3.886 -14.878 1.00 95.06 97 ASN A C 1
ATOM 764 O O . ASN A 1 97 ? 6.745 3.287 -13.950 1.00 95.06 97 ASN A O 1
ATOM 768 N N . PRO A 1 98 ? 6.621 4.785 -15.612 1.00 96.69 98 PRO A N 1
ATOM 769 C CA . PRO A 1 98 ? 5.244 5.162 -15.293 1.00 96.69 98 PRO A CA 1
ATOM 770 C C . PRO A 1 98 ? 4.256 3.994 -15.428 1.00 96.69 98 PRO A C 1
ATOM 772 O O . PRO A 1 98 ? 3.213 3.981 -14.771 1.00 96.69 98 PRO A O 1
ATOM 775 N N . VAL A 1 99 ? 4.559 2.973 -16.240 1.00 96.38 99 VAL A N 1
ATOM 776 C CA . VAL A 1 99 ? 3.718 1.769 -16.338 1.00 96.38 99 VAL A CA 1
ATOM 777 C C . VAL A 1 99 ? 3.730 1.003 -15.016 1.00 96.38 99 VAL A C 1
ATOM 779 O O . VAL A 1 99 ? 2.663 0.654 -14.505 1.00 96.38 99 VAL A O 1
ATOM 782 N N . ALA A 1 100 ? 4.910 0.790 -14.434 1.00 96.00 100 ALA A N 1
ATOM 783 C CA . ALA A 1 100 ? 5.057 0.109 -13.154 1.00 96.00 100 ALA A CA 1
ATOM 784 C C . ALA A 1 100 ? 4.378 0.895 -12.026 1.00 96.00 100 ALA A C 1
ATOM 786 O O . ALA A 1 100 ? 3.558 0.332 -11.297 1.00 96.00 100 ALA A O 1
ATOM 787 N N . ARG A 1 101 ? 4.595 2.217 -11.968 1.00 97.62 101 ARG A N 1
ATOM 788 C CA . ARG A 1 101 ? 3.931 3.099 -10.992 1.00 97.62 101 ARG A CA 1
ATOM 789 C C . ARG A 1 101 ? 2.402 3.046 -11.089 1.00 97.62 101 ARG A C 1
ATOM 791 O O . ARG A 1 101 ? 1.727 2.919 -10.067 1.00 97.62 101 ARG A O 1
ATOM 798 N N . ARG A 1 102 ? 1.822 3.044 -12.297 1.00 98.06 102 ARG A N 1
ATOM 799 C CA . ARG A 1 102 ? 0.365 2.865 -12.477 1.00 98.06 102 ARG A CA 1
ATOM 800 C C . ARG A 1 102 ? -0.134 1.506 -12.002 1.00 98.06 102 ARG A C 1
ATOM 802 O O . ARG A 1 102 ? -1.193 1.429 -11.379 1.00 98.06 102 ARG A O 1
ATOM 809 N N . LYS A 1 103 ? 0.611 0.429 -12.263 1.00 97.75 103 LYS A N 1
ATOM 810 C CA . LYS A 1 103 ? 0.263 -0.899 -11.735 1.00 97.75 103 LYS A CA 1
ATOM 811 C C . LYS A 1 103 ? 0.317 -0.918 -10.208 1.00 97.75 103 LYS A C 1
ATOM 813 O O . LYS A 1 103 ? -0.578 -1.492 -9.591 1.00 97.75 103 LYS A O 1
ATOM 818 N N . SER A 1 104 ? 1.282 -0.232 -9.596 1.00 98.31 104 SER A N 1
ATOM 819 C CA . SER A 1 104 ? 1.338 -0.054 -8.142 1.00 98.31 104 SER A CA 1
ATOM 820 C C . SER A 1 104 ? 0.111 0.681 -7.602 1.00 98.31 104 SER A C 1
ATOM 822 O O . SER A 1 104 ? -0.482 0.209 -6.633 1.00 98.31 104 SER A O 1
ATOM 824 N N . VAL A 1 105 ? -0.342 1.759 -8.257 1.00 98.81 105 VAL A N 1
ATOM 825 C CA . VAL A 1 105 ? -1.607 2.441 -7.910 1.00 98.81 105 VAL A CA 1
ATOM 826 C C . VAL A 1 105 ? -2.790 1.469 -7.952 1.00 98.81 105 VAL A C 1
ATOM 828 O O . VAL A 1 105 ? -3.568 1.413 -7.000 1.00 98.81 105 VAL A O 1
ATOM 831 N N . ALA A 1 106 ? -2.912 0.667 -9.013 1.00 98.50 106 ALA A N 1
ATOM 832 C CA . ALA A 1 106 ? -4.005 -0.295 -9.155 1.00 98.50 106 ALA A CA 1
ATOM 833 C C . ALA A 1 106 ? -3.981 -1.384 -8.065 1.00 98.50 106 ALA A C 1
ATOM 835 O O . ALA A 1 106 ? -5.020 -1.707 -7.487 1.00 98.50 106 ALA A O 1
ATOM 836 N N . LEU A 1 107 ? -2.803 -1.929 -7.743 1.00 98.56 107 LEU A N 1
ATOM 837 C CA . LEU A 1 107 ? -2.634 -2.929 -6.683 1.00 98.56 107 LEU A CA 1
ATOM 838 C C . LEU A 1 107 ? -2.996 -2.359 -5.306 1.00 98.56 107 LEU A C 1
ATOM 840 O O . LEU A 1 107 ? -3.761 -2.977 -4.564 1.00 98.56 107 LEU A O 1
ATOM 844 N N . LEU A 1 108 ? -2.511 -1.156 -4.993 1.00 98.81 108 LEU A N 1
ATOM 845 C CA . LEU A 1 108 ? -2.845 -0.436 -3.763 1.00 98.81 108 LEU A CA 1
ATOM 846 C C . LEU A 1 108 ? -4.351 -0.175 -3.654 1.00 98.81 108 LEU A C 1
ATOM 848 O O . LEU A 1 108 ? -4.945 -0.440 -2.608 1.00 98.81 108 LEU A O 1
ATOM 852 N N . GLY A 1 109 ? -4.975 0.285 -4.741 1.00 98.62 109 GLY A N 1
ATOM 853 C CA . GLY A 1 109 ? -6.416 0.509 -4.822 1.00 98.62 109 GLY A CA 1
ATOM 854 C C . GLY A 1 109 ? -7.227 -0.765 -4.580 1.00 98.62 109 GLY A C 1
ATOM 855 O O . GLY A 1 109 ? -8.172 -0.745 -3.796 1.00 98.62 109 GLY A O 1
ATOM 856 N N . ASN A 1 110 ? -6.828 -1.888 -5.181 1.00 98.50 110 ASN A N 1
ATOM 857 C CA . ASN A 1 110 ? -7.503 -3.177 -5.005 1.00 98.50 110 ASN A CA 1
ATOM 858 C C . ASN A 1 110 ? -7.416 -3.694 -3.562 1.00 98.50 110 ASN A C 1
ATOM 860 O O . ASN A 1 110 ? -8.421 -4.151 -3.010 1.00 98.50 110 ASN A O 1
ATOM 864 N N . LEU A 1 111 ? -6.240 -3.601 -2.931 1.00 98.62 111 LEU A N 1
ATOM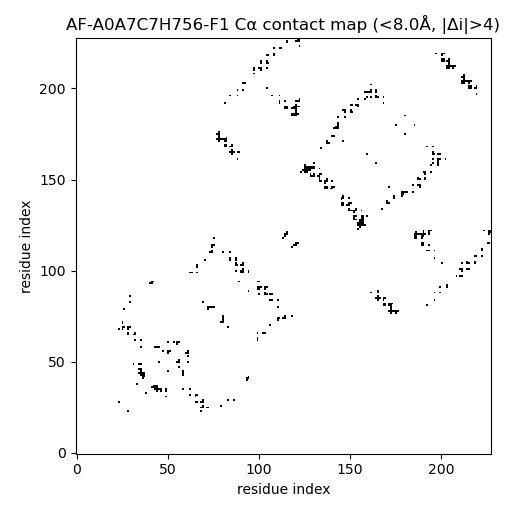 865 C CA . LEU A 1 111 ? -6.066 -3.977 -1.525 1.00 98.62 111 LEU A CA 1
ATOM 866 C C . LEU A 1 111 ? -6.926 -3.096 -0.612 1.00 98.62 111 LEU A C 1
ATOM 868 O O . LEU A 1 111 ? -7.692 -3.617 0.199 1.00 98.62 111 LEU A O 1
ATOM 872 N N . ALA A 1 112 ? -6.856 -1.776 -0.799 1.00 98.69 112 ALA A N 1
ATOM 873 C CA . ALA A 1 112 ? -7.618 -0.800 -0.030 1.00 98.69 112 ALA A CA 1
ATOM 874 C C . ALA A 1 112 ? -9.137 -0.991 -0.175 1.00 98.69 112 ALA A C 1
ATOM 876 O O . ALA A 1 112 ? -9.850 -1.052 0.826 1.00 98.69 112 ALA A O 1
ATOM 877 N N . ALA A 1 113 ? -9.637 -1.169 -1.400 1.00 98.56 113 ALA A N 1
ATOM 878 C CA . ALA A 1 113 ? -11.048 -1.451 -1.656 1.00 98.56 113 ALA A CA 1
ATOM 879 C C . ALA A 1 113 ? -11.490 -2.768 -1.000 1.00 98.56 113 ALA A C 1
ATOM 881 O O . ALA A 1 113 ? -12.562 -2.846 -0.399 1.00 98.56 113 ALA A O 1
ATOM 882 N N . GLY A 1 114 ? -10.645 -3.799 -1.060 1.00 98.44 114 GLY A N 1
ATOM 883 C CA . GLY A 1 114 ? -10.905 -5.078 -0.414 1.00 98.44 114 GLY A CA 1
ATOM 884 C C . GLY A 1 114 ? -10.965 -4.992 1.112 1.00 98.44 114 GLY A C 1
ATOM 885 O O . GLY A 1 114 ? -11.800 -5.659 1.727 1.00 98.44 114 GLY A O 1
ATOM 886 N N . TRP A 1 115 ? -10.124 -4.157 1.723 1.00 98.62 115 TRP A N 1
ATOM 887 C CA . TRP A 1 115 ? -10.160 -3.862 3.154 1.00 98.62 115 TRP A CA 1
ATOM 888 C C . TRP A 1 115 ? -11.436 -3.130 3.575 1.00 98.62 115 TRP A C 1
ATOM 890 O O . TRP A 1 115 ? -12.050 -3.513 4.572 1.00 98.62 115 TRP A O 1
ATOM 900 N N . ILE A 1 116 ? -11.874 -2.140 2.795 1.00 98.56 116 ILE A N 1
ATOM 901 C CA . ILE A 1 116 ? -13.146 -1.441 3.022 1.00 98.56 116 ILE A CA 1
ATOM 902 C C . ILE A 1 116 ? -14.302 -2.446 2.951 1.00 98.56 116 ILE A C 1
ATOM 904 O O . ILE A 1 116 ? -15.057 -2.604 3.908 1.00 98.56 116 ILE A O 1
ATOM 908 N N . ALA A 1 117 ? -14.392 -3.195 1.849 1.00 97.94 117 ALA A N 1
ATOM 909 C CA . ALA A 1 117 ? -15.529 -4.066 1.572 1.00 97.94 117 ALA A CA 1
ATOM 910 C C . ALA A 1 117 ? -15.652 -5.261 2.534 1.00 97.94 117 ALA A C 1
ATOM 912 O O . ALA A 1 117 ? -16.764 -5.660 2.873 1.00 97.94 117 ALA A O 1
ATOM 913 N N . ASN A 1 118 ? -14.530 -5.851 2.962 1.00 97.69 118 ASN A N 1
ATOM 914 C CA . ASN A 1 118 ? -14.543 -7.152 3.647 1.00 97.69 118 ASN A CA 1
ATOM 915 C C . ASN A 1 118 ? -14.004 -7.117 5.078 1.00 97.69 118 ASN A C 1
ATOM 917 O O . ASN A 1 118 ? -14.163 -8.089 5.822 1.00 97.69 118 ASN A O 1
ATOM 921 N N . HIS A 1 119 ? -13.323 -6.040 5.466 1.00 97.25 119 HIS A N 1
ATOM 922 C CA . HIS A 1 119 ? -12.614 -5.967 6.743 1.00 97.25 119 HIS A CA 1
ATOM 923 C C . HIS A 1 119 ? -12.971 -4.740 7.578 1.00 97.25 119 HIS A C 1
ATOM 925 O O . HIS A 1 119 ? -12.445 -4.604 8.679 1.00 97.25 119 HIS A O 1
ATOM 931 N N . GLY A 1 120 ? -13.923 -3.923 7.115 1.00 96.88 120 GLY A N 1
ATOM 932 C CA . GLY A 1 120 ? -14.449 -2.793 7.872 1.00 96.88 120 GLY A CA 1
ATOM 933 C C . GLY A 1 120 ? -13.447 -1.652 8.011 1.00 96.88 120 GLY A C 1
ATOM 934 O O . GLY A 1 120 ? -13.496 -0.939 9.010 1.00 96.88 120 GLY A O 1
ATOM 935 N N . ALA A 1 121 ? -12.526 -1.508 7.053 1.00 98.25 121 ALA A N 1
ATOM 936 C CA . ALA A 1 121 ? -11.656 -0.343 7.005 1.00 98.25 121 ALA A CA 1
ATOM 937 C C . ALA A 1 121 ? -12.486 0.918 6.740 1.00 98.25 121 ALA A C 1
ATOM 939 O O . ALA A 1 121 ? -13.308 0.953 5.825 1.00 98.25 121 ALA A O 1
ATOM 940 N N . THR A 1 122 ? -12.230 1.961 7.517 1.00 97.75 122 THR A N 1
ATOM 941 C CA . THR A 1 122 ? -12.910 3.255 7.442 1.00 97.75 122 THR A CA 1
ATOM 942 C C . THR A 1 122 ? -11.892 4.380 7.515 1.00 97.75 122 THR A C 1
ATOM 944 O O . THR A 1 122 ? -10.853 4.247 8.168 1.00 97.75 122 THR A O 1
ATOM 947 N N . LEU A 1 123 ? -12.209 5.521 6.912 1.00 94.69 123 LEU A N 1
ATOM 948 C CA . LEU A 1 123 ? -11.434 6.740 7.095 1.00 94.69 123 LEU A CA 1
ATOM 949 C C . LEU A 1 123 ? -11.875 7.449 8.367 1.00 94.69 123 LEU A C 1
ATOM 951 O O . LEU A 1 123 ? -13.048 7.758 8.555 1.00 94.69 123 LEU A O 1
ATOM 955 N N . SER A 1 124 ? -10.911 7.738 9.233 1.00 88.25 124 SER A N 1
ATOM 956 C CA . SER A 1 124 ? -11.101 8.601 10.391 1.00 88.25 124 SER A CA 1
ATOM 957 C C . SER A 1 124 ? -10.351 9.908 10.191 1.00 88.25 124 SER A C 1
ATOM 959 O O . SER A 1 124 ? -9.300 9.954 9.546 1.00 88.25 124 SER A O 1
ATOM 961 N N . SER A 1 125 ? -10.868 10.982 10.781 1.00 85.62 125 SER A N 1
ATOM 962 C CA . SER A 1 125 ? -10.099 12.215 10.913 1.00 85.62 125 SER A CA 1
ATOM 963 C C . SER A 1 125 ? -8.818 11.934 11.696 1.00 85.62 125 SER A C 1
ATOM 965 O O . SER A 1 125 ? -8.835 11.195 12.681 1.00 85.62 125 SER A O 1
ATOM 967 N N . ALA A 1 126 ? -7.710 12.520 11.247 1.00 85.69 126 ALA A N 1
ATOM 968 C CA . ALA A 1 126 ? -6.475 12.518 12.014 1.00 85.69 126 ALA A CA 1
ATOM 969 C C . ALA A 1 126 ? -6.717 13.192 13.372 1.00 85.69 126 ALA A C 1
ATOM 971 O O . ALA A 1 126 ? -7.367 14.239 13.429 1.00 85.69 126 ALA A O 1
ATOM 972 N N . GLY A 1 127 ? -6.198 12.595 14.441 1.00 88.62 127 GLY A N 1
ATOM 973 C CA . GLY A 1 127 ? -6.138 13.247 15.746 1.00 88.62 127 GLY A CA 1
ATOM 974 C C . GLY A 1 127 ? -4.852 14.059 15.923 1.00 88.62 127 GLY A C 1
ATOM 975 O O . GLY A 1 127 ? -4.079 14.262 14.984 1.00 88.62 127 GLY A O 1
ATOM 976 N N . ASP A 1 128 ? -4.630 14.509 17.153 1.00 91.94 128 ASP A N 1
ATOM 977 C CA . ASP A 1 128 ? -3.479 15.296 17.598 1.00 91.94 128 ASP A CA 1
ATOM 978 C C . ASP A 1 128 ? -2.485 14.484 18.447 1.00 91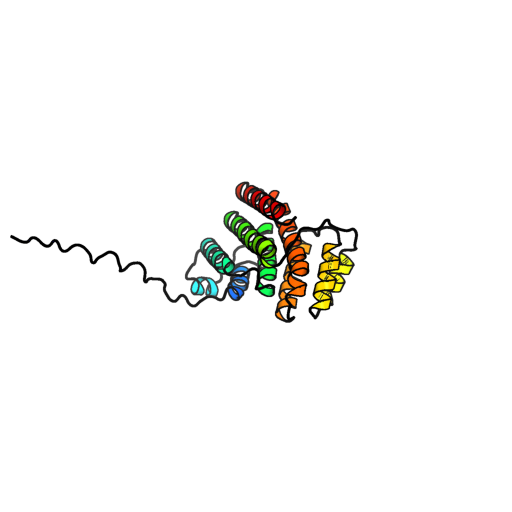.94 128 ASP A C 1
ATOM 980 O O . ASP A 1 128 ? -1.566 15.053 19.038 1.00 91.94 128 ASP A O 1
ATOM 984 N N . ALA A 1 129 ? -2.640 13.155 18.504 1.00 92.94 129 ALA A N 1
ATOM 985 C CA . ALA A 1 129 ? -1.733 12.301 19.257 1.00 92.94 129 ALA A CA 1
ATOM 986 C C . ALA A 1 129 ? -0.316 12.328 18.663 1.00 92.94 129 ALA A C 1
ATOM 988 O O . ALA A 1 129 ? -0.117 12.444 17.452 1.00 92.94 129 ALA A O 1
ATOM 989 N N . ASP A 1 130 ? 0.681 12.162 19.527 1.00 95.00 130 ASP A N 1
ATOM 990 C CA . ASP A 1 130 ? 2.078 12.087 19.114 1.00 95.00 130 ASP A CA 1
ATOM 991 C C . ASP A 1 130 ? 2.347 10.802 18.309 1.00 95.00 130 ASP A C 1
ATOM 993 O O . ASP A 1 130 ? 2.207 9.682 18.814 1.00 95.00 130 ASP A O 1
ATOM 997 N N . ILE A 1 131 ? 2.757 10.971 17.047 1.00 96.69 131 ILE A N 1
ATOM 998 C CA . ILE A 1 131 ? 3.092 9.857 16.156 1.00 96.69 131 ILE A CA 1
ATOM 999 C C . ILE A 1 131 ? 4.284 9.050 16.681 1.00 96.69 131 ILE A C 1
ATOM 1001 O O . ILE A 1 131 ? 4.313 7.831 16.499 1.00 96.69 131 ILE A O 1
ATOM 1005 N N . GLU A 1 132 ? 5.235 9.681 17.379 1.00 97.38 132 GLU A N 1
ATOM 1006 C CA . GLU A 1 132 ? 6.403 8.993 17.932 1.00 97.38 132 GLU A CA 1
ATOM 1007 C C . GLU A 1 132 ? 5.984 7.947 18.968 1.00 97.38 132 GLU A C 1
ATOM 1009 O O . GLU A 1 132 ? 6.516 6.837 18.968 1.00 97.38 132 GLU A O 1
ATOM 1014 N N . GLN A 1 133 ? 4.961 8.233 19.781 1.00 95.62 133 GLN A N 1
ATOM 1015 C CA . GLN A 1 133 ? 4.399 7.248 20.711 1.00 95.62 133 GLN A CA 1
ATOM 1016 C C . GLN A 1 133 ? 3.781 6.054 19.979 1.00 95.62 133 GLN A C 1
ATOM 1018 O O . GLN A 1 133 ? 3.975 4.913 20.399 1.00 95.62 133 GLN A O 1
ATOM 1023 N N . GLY A 1 134 ? 3.072 6.288 18.872 1.00 97.62 134 GLY A N 1
ATOM 1024 C CA . GLY A 1 134 ? 2.529 5.212 18.038 1.00 97.62 134 GLY A CA 1
ATOM 1025 C C . GLY A 1 134 ? 3.625 4.339 17.421 1.00 97.62 134 GLY A C 1
ATOM 1026 O O . GLY A 1 134 ? 3.519 3.112 17.419 1.00 97.62 134 GLY A O 1
ATOM 1027 N N . LEU A 1 135 ? 4.718 4.954 16.962 1.00 98.31 135 LEU A N 1
ATOM 1028 C CA . LEU A 1 135 ? 5.885 4.248 16.424 1.00 98.31 135 LEU A CA 1
ATOM 1029 C C . LEU A 1 135 ? 6.628 3.445 17.499 1.00 98.31 135 LEU A C 1
ATOM 1031 O O . LEU A 1 135 ? 7.047 2.317 17.238 1.00 98.31 135 LEU A O 1
ATOM 1035 N N . LEU A 1 136 ? 6.767 3.990 18.711 1.00 98.25 136 LEU A N 1
ATOM 1036 C CA . LEU A 1 136 ? 7.332 3.270 19.852 1.00 98.25 136 LEU A CA 1
ATOM 1037 C C . LEU A 1 136 ? 6.470 2.057 20.214 1.00 98.25 136 LEU A C 1
ATOM 1039 O O . LEU A 1 136 ? 7.005 0.961 20.345 1.00 98.25 136 LEU A O 1
ATOM 1043 N N . GLN A 1 137 ? 5.145 2.215 20.298 1.00 98.38 137 GLN A N 1
ATOM 1044 C CA . GLN A 1 137 ? 4.234 1.092 20.546 1.00 98.38 137 GLN A CA 1
ATOM 1045 C C . GLN A 1 137 ? 4.342 0.018 19.463 1.00 98.38 137 GLN A C 1
ATOM 1047 O O . GLN A 1 137 ? 4.387 -1.165 19.787 1.00 98.38 137 GLN A O 1
ATOM 1052 N N . LEU A 1 138 ? 4.429 0.416 18.190 1.00 98.44 138 LEU A N 1
ATOM 1053 C CA . LEU A 1 138 ? 4.610 -0.523 17.084 1.00 98.44 138 LEU A CA 1
ATOM 1054 C C . LEU A 1 138 ? 5.929 -1.294 17.195 1.00 98.44 138 LEU A C 1
ATOM 1056 O O . LEU A 1 138 ? 5.955 -2.495 16.948 1.00 98.44 138 LEU A O 1
ATOM 1060 N N . ARG A 1 139 ? 7.020 -0.622 17.577 1.00 97.94 139 ARG A N 1
ATOM 1061 C CA . ARG A 1 139 ? 8.332 -1.258 17.749 1.00 97.94 139 ARG A CA 1
ATOM 1062 C C . ARG A 1 139 ? 8.317 -2.331 18.838 1.00 97.94 139 ARG A C 1
ATOM 1064 O O . ARG A 1 139 ? 8.975 -3.353 18.677 1.00 97.94 139 ARG A O 1
ATOM 1071 N N . GLU A 1 140 ? 7.588 -2.095 19.926 1.00 97.75 140 GLU A N 1
ATOM 1072 C CA . GLU A 1 140 ? 7.483 -3.033 21.052 1.00 97.75 140 GLU A CA 1
ATOM 1073 C C . GLU A 1 140 ? 6.364 -4.080 20.872 1.00 97.75 140 GLU A C 1
ATOM 1075 O O . GLU A 1 140 ? 6.238 -4.996 21.689 1.00 97.75 140 GLU A O 1
ATOM 1080 N N . ALA A 1 141 ? 5.539 -3.966 19.825 1.00 98.00 141 ALA A N 1
ATOM 1081 C CA . ALA A 1 141 ? 4.403 -4.853 19.605 1.00 98.00 141 ALA A CA 1
ATOM 1082 C C . ALA A 1 141 ? 4.849 -6.275 19.235 1.00 98.00 141 ALA A C 1
ATOM 1084 O O . ALA A 1 141 ? 5.604 -6.495 18.287 1.00 98.00 141 ALA A O 1
ATOM 1085 N N . ASN A 1 142 ? 4.336 -7.262 19.966 1.00 97.06 142 ASN A N 1
ATOM 1086 C CA . ASN A 1 142 ? 4.673 -8.678 19.790 1.00 97.06 142 ASN A CA 1
ATOM 1087 C C . ASN A 1 142 ? 3.456 -9.612 19.897 1.00 97.06 142 ASN A C 1
ATOM 1089 O O . ASN A 1 142 ? 3.601 -10.833 19.862 1.00 97.06 142 ASN A O 1
ATOM 1093 N N . ASP A 1 143 ? 2.255 -9.046 20.000 1.00 97.94 143 ASP A N 1
ATOM 1094 C CA . ASP A 1 143 ? 0.999 -9.776 20.069 1.00 97.94 143 ASP A CA 1
ATOM 1095 C C . ASP A 1 143 ? -0.150 -8.977 19.422 1.00 97.94 143 ASP A C 1
ATOM 1097 O O . ASP A 1 143 ? -0.010 -7.817 19.029 1.00 97.94 143 ASP A O 1
ATOM 1101 N N . GLY A 1 144 ? -1.311 -9.615 19.259 1.00 97.06 144 GLY A N 1
ATOM 1102 C CA . GLY A 1 144 ? -2.475 -8.969 18.648 1.00 97.06 144 GLY A CA 1
ATOM 1103 C C . GLY A 1 144 ? -2.944 -7.701 19.388 1.00 97.06 144 GLY A C 1
ATOM 1104 O O . GLY A 1 144 ? -3.222 -6.705 18.721 1.00 97.06 144 GLY A O 1
ATOM 1105 N N . PRO A 1 145 ? -3.088 -7.706 20.732 1.00 98.25 145 PRO A N 1
ATOM 1106 C CA . PRO A 1 145 ? -3.447 -6.508 21.497 1.00 98.25 145 PRO A CA 1
ATOM 1107 C C . PRO A 1 145 ? -2.478 -5.328 21.331 1.00 98.25 145 PRO A C 1
ATOM 1109 O O . PRO A 1 145 ? -2.935 -4.205 21.138 1.00 98.25 145 PRO A O 1
ATOM 1112 N N . SER A 1 146 ? -1.165 -5.561 21.396 1.00 98.31 146 SER A N 1
ATOM 1113 C CA . SER A 1 146 ? -0.160 -4.499 21.254 1.00 98.31 146 SER A CA 1
ATOM 1114 C C . SER A 1 146 ? -0.146 -3.905 19.845 1.00 98.31 146 SER A C 1
ATOM 1116 O O . SER A 1 146 ? -0.071 -2.685 19.711 1.00 98.31 146 SER A O 1
ATOM 1118 N N . LEU A 1 147 ? -0.338 -4.726 18.803 1.00 98.00 147 LEU A N 1
ATOM 1119 C CA . LEU A 1 147 ? -0.530 -4.243 17.428 1.00 98.00 147 LEU A CA 1
ATOM 1120 C C . LEU A 1 147 ? -1.789 -3.379 17.277 1.00 98.00 147 LEU A C 1
ATOM 1122 O O . LEU A 1 147 ? -1.756 -2.336 16.636 1.00 98.00 147 LEU A O 1
ATOM 1126 N N . GLU A 1 148 ? -2.905 -3.799 17.868 1.00 98.25 148 GLU A N 1
ATOM 1127 C CA . GLU A 1 148 ? -4.158 -3.034 17.870 1.00 98.25 148 GLU A CA 1
ATOM 1128 C C . GLU A 1 148 ? -3.998 -1.681 18.587 1.00 98.25 148 GLU A C 1
ATOM 1130 O O . GLU A 1 148 ? -4.437 -0.658 18.061 1.00 98.25 148 GLU A O 1
ATOM 1135 N N . SER A 1 149 ? -3.300 -1.653 19.729 1.00 98.25 149 SER A N 1
ATOM 1136 C CA . SER A 1 149 ? -2.971 -0.413 20.449 1.00 98.25 149 SER A CA 1
ATOM 1137 C C . SER A 1 149 ? -2.101 0.524 19.611 1.00 98.25 149 SER A C 1
ATOM 1139 O O . SER A 1 149 ? -2.427 1.703 19.466 1.00 98.25 149 SER A O 1
ATOM 1141 N N . ALA A 1 150 ? -1.029 -0.003 19.011 1.00 98.38 150 ALA A N 1
ATOM 1142 C CA . ALA A 1 150 ? -0.155 0.771 18.140 1.00 98.38 150 ALA A CA 1
ATOM 1143 C C . ALA A 1 150 ? -0.927 1.338 16.939 1.00 98.38 150 ALA A C 1
ATOM 1145 O O . ALA A 1 150 ? -0.723 2.491 16.556 1.00 98.38 150 ALA A O 1
ATOM 1146 N N . ALA A 1 151 ? -1.854 0.564 16.364 1.00 98.06 151 ALA A N 1
ATOM 1147 C CA . ALA A 1 151 ? -2.638 1.003 15.218 1.00 98.06 151 ALA A CA 1
ATOM 1148 C C . ALA A 1 151 ? -3.593 2.128 15.592 1.00 98.06 151 ALA A C 1
ATOM 1150 O O . ALA A 1 151 ? -3.695 3.115 14.865 1.00 98.06 151 ALA A O 1
ATOM 1151 N N . GLN A 1 152 ? -4.233 2.017 16.754 1.00 97.75 152 GLN A N 1
ATOM 1152 C CA . GLN A 1 152 ? -5.094 3.063 17.283 1.00 97.75 152 GLN A CA 1
ATOM 1153 C C . GLN A 1 152 ? -4.315 4.354 17.571 1.00 97.75 152 GLN A C 1
ATOM 1155 O O . GLN A 1 152 ? -4.795 5.437 17.238 1.00 97.75 152 GLN A O 1
ATOM 1160 N N . ALA A 1 153 ? -3.114 4.253 18.149 1.00 97.38 153 ALA A N 1
ATOM 1161 C CA . ALA A 1 153 ? -2.254 5.407 18.403 1.00 97.38 153 ALA A CA 1
ATOM 1162 C C . ALA A 1 153 ? -1.854 6.115 17.097 1.00 97.38 153 ALA A C 1
ATOM 1164 O O . ALA A 1 153 ? -1.984 7.331 16.992 1.00 97.38 153 ALA A O 1
ATOM 1165 N N . LEU A 1 154 ? -1.454 5.349 16.076 1.00 98.00 154 LEU A N 1
ATOM 1166 C CA . LEU A 1 154 ? -1.094 5.873 14.754 1.00 98.00 154 LEU A CA 1
ATOM 1167 C C . LEU A 1 154 ? -2.299 6.425 13.977 1.00 98.00 154 LEU A C 1
ATOM 1169 O O . LEU A 1 154 ? -2.157 7.366 13.205 1.00 98.00 154 LEU A O 1
ATOM 1173 N N . LEU A 1 155 ? -3.501 5.876 14.155 1.00 97.44 155 LEU A N 1
ATOM 1174 C CA . LEU A 1 155 ? -4.726 6.444 13.576 1.00 97.44 155 LEU A CA 1
ATOM 1175 C C . LEU A 1 155 ? -5.107 7.777 14.231 1.00 97.44 155 LEU A C 1
ATOM 1177 O O . LEU A 1 155 ? -5.599 8.677 13.554 1.00 97.44 155 LEU A O 1
ATOM 1181 N N . ASN A 1 156 ? -4.810 7.930 15.520 1.00 97.00 156 ASN A N 1
ATOM 1182 C CA . ASN A 1 156 ? -5.075 9.152 16.272 1.00 97.00 156 ASN A CA 1
ATOM 1183 C C . ASN A 1 156 ? -3.960 10.204 16.153 1.00 97.00 156 ASN A C 1
ATOM 1185 O O . ASN A 1 156 ? -4.092 11.268 16.749 1.00 97.00 156 ASN A O 1
ATOM 1189 N N . SER A 1 157 ? -2.884 9.949 15.403 1.00 97.38 157 SER A N 1
ATOM 1190 C CA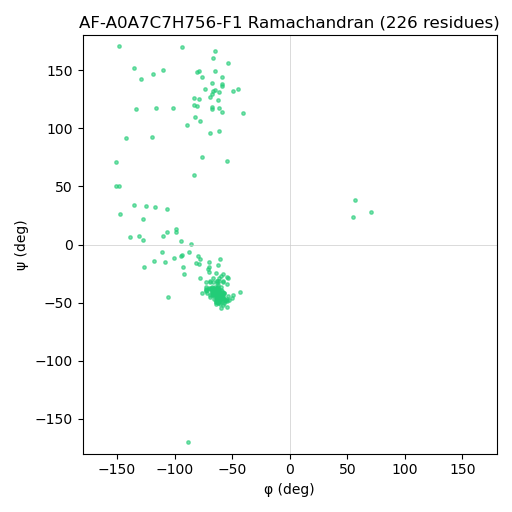 . SER A 1 157 ? -1.825 10.933 15.148 1.00 97.38 157 SER A CA 1
ATOM 1191 C C . SER A 1 157 ? -2.059 11.718 13.850 1.00 97.38 157 SER A C 1
ATOM 1193 O O . SER A 1 157 ? -2.889 11.304 13.027 1.00 97.38 157 SER A O 1
ATOM 1195 N N . PRO A 1 158 ? -1.297 12.797 13.582 1.00 96.69 158 PRO A N 1
ATOM 1196 C CA . PRO A 1 158 ? -1.194 13.396 12.253 1.00 96.69 158 PRO A CA 1
ATOM 1197 C C . PRO A 1 158 ? -0.801 12.375 11.180 1.00 96.69 158 PRO A C 1
ATOM 1199 O O . PRO A 1 158 ? -0.236 11.319 11.482 1.00 96.69 158 PRO A O 1
ATOM 1202 N N . ALA A 1 159 ? -1.140 12.666 9.919 1.00 94.12 159 ALA A N 1
ATOM 1203 C CA . ALA A 1 159 ? -0.810 11.764 8.819 1.00 94.12 159 ALA A CA 1
ATOM 1204 C C . ALA A 1 159 ? 0.715 11.738 8.633 1.00 94.12 159 ALA A C 1
ATOM 1206 O O . ALA A 1 159 ? 1.316 12.812 8.563 1.00 94.12 159 ALA A O 1
ATOM 1207 N N . PRO A 1 160 ? 1.344 10.551 8.570 1.00 96.75 160 PRO A N 1
ATOM 1208 C CA . PRO A 1 160 ? 2.771 10.467 8.300 1.00 96.75 160 PRO A CA 1
ATOM 1209 C C . PRO A 1 160 ? 3.084 10.931 6.876 1.00 96.75 160 PRO A C 1
ATOM 1211 O O . PRO A 1 160 ? 2.220 10.899 5.996 1.00 96.75 160 PRO A O 1
ATOM 1214 N N . ASP A 1 161 ? 4.345 11.284 6.635 1.00 97.56 161 ASP A N 1
ATOM 1215 C CA . ASP A 1 161 ? 4.883 11.333 5.277 1.00 97.56 161 ASP A CA 1
ATOM 1216 C C . ASP A 1 161 ? 4.914 9.927 4.636 1.00 97.56 161 ASP A C 1
ATOM 1218 O O . ASP A 1 161 ? 4.765 8.900 5.311 1.00 97.56 161 ASP A O 1
ATOM 1222 N N . VAL A 1 162 ? 5.123 9.868 3.318 1.00 97.81 162 VAL A N 1
ATOM 1223 C CA . VAL A 1 162 ? 5.102 8.607 2.557 1.00 97.81 162 VAL A CA 1
ATOM 1224 C C . 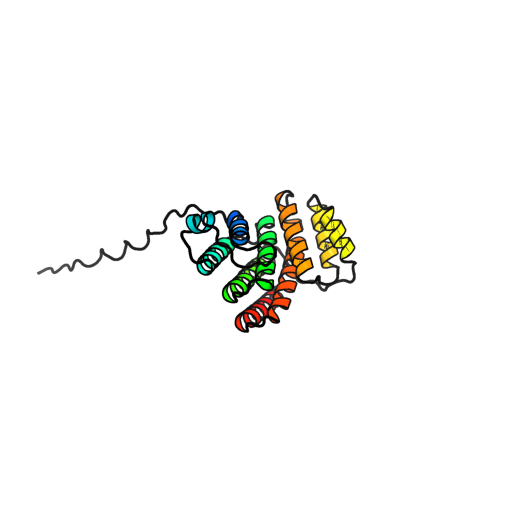VAL A 1 162 ? 6.180 7.609 2.997 1.00 97.81 162 VAL A C 1
ATOM 1226 O O . VAL A 1 162 ? 5.920 6.408 3.043 1.00 97.81 162 VAL A O 1
ATOM 1229 N N . TYR A 1 163 ? 7.366 8.070 3.398 1.00 97.81 163 TYR A N 1
ATOM 1230 C CA . TYR A 1 163 ? 8.453 7.190 3.833 1.00 97.81 163 TYR A CA 1
ATOM 1231 C C . TYR A 1 163 ? 8.175 6.588 5.205 1.00 97.81 163 TYR A C 1
ATOM 1233 O O . TYR A 1 163 ? 8.437 5.406 5.446 1.00 97.81 163 TYR A O 1
ATOM 1241 N N . THR A 1 164 ? 7.600 7.379 6.104 1.00 98.31 164 THR A N 1
ATOM 1242 C CA . THR A 1 164 ? 7.110 6.903 7.392 1.00 98.31 164 THR A CA 1
ATOM 1243 C C . THR A 1 164 ? 5.961 5.909 7.188 1.00 98.31 164 THR A C 1
ATOM 1245 O O . THR A 1 164 ? 5.957 4.853 7.822 1.00 98.31 164 THR A O 1
ATOM 1248 N N . ALA A 1 165 ? 5.053 6.153 6.236 1.00 98.50 165 ALA A N 1
ATOM 1249 C CA . ALA A 1 165 ? 3.986 5.213 5.888 1.00 98.50 165 ALA A CA 1
ATOM 1250 C C . ALA A 1 165 ? 4.515 3.864 5.362 1.00 98.50 165 ALA A C 1
ATOM 1252 O O . ALA A 1 165 ? 4.078 2.813 5.840 1.00 98.50 165 ALA A O 1
ATOM 1253 N N . ILE A 1 166 ? 5.504 3.882 4.456 1.00 98.38 166 ILE A N 1
ATOM 1254 C CA . ILE A 1 166 ? 6.203 2.680 3.960 1.00 98.38 166 ILE A CA 1
ATOM 1255 C C . ILE A 1 166 ? 6.764 1.861 5.128 1.00 98.38 166 ILE A C 1
ATOM 1257 O O . ILE A 1 166 ? 6.551 0.648 5.212 1.00 98.38 166 ILE A O 1
ATOM 1261 N N . ARG A 1 167 ? 7.459 2.524 6.061 1.00 98.31 167 ARG A N 1
ATOM 1262 C CA . ARG A 1 167 ? 8.082 1.865 7.220 1.00 98.31 167 ARG A CA 1
ATOM 1263 C C . ARG A 1 167 ? 7.050 1.241 8.152 1.00 98.31 167 ARG A C 1
ATOM 1265 O O . ARG A 1 167 ? 7.258 0.113 8.593 1.00 98.31 167 ARG A O 1
ATOM 1272 N N . ILE A 1 168 ? 5.946 1.939 8.424 1.00 98.62 168 ILE A N 1
ATOM 1273 C CA . ILE A 1 168 ? 4.860 1.414 9.260 1.00 98.62 168 ILE A CA 1
ATOM 1274 C C . ILE A 1 168 ? 4.246 0.168 8.607 1.00 98.62 168 ILE A C 1
ATOM 1276 O O . ILE A 1 168 ? 4.160 -0.870 9.262 1.00 98.62 168 ILE A O 1
ATOM 1280 N N . LEU A 1 169 ? 3.873 0.231 7.322 1.00 98.56 169 LEU A N 1
ATOM 1281 C CA . LEU A 1 169 ? 3.296 -0.911 6.598 1.00 98.56 169 LEU A CA 1
ATOM 1282 C C . LEU A 1 169 ? 4.234 -2.127 6.608 1.00 98.56 169 LEU A C 1
ATOM 1284 O O . LEU A 1 169 ? 3.801 -3.234 6.929 1.00 98.56 169 LEU A O 1
ATOM 1288 N N . SER A 1 170 ? 5.525 -1.914 6.337 1.00 97.44 170 SER A N 1
ATOM 1289 C CA . SER A 1 170 ? 6.529 -2.983 6.365 1.00 97.44 170 SER A CA 1
ATOM 1290 C C . SER A 1 170 ? 6.686 -3.591 7.765 1.00 97.44 170 SER A C 1
ATOM 1292 O O . SER A 1 170 ? 6.720 -4.815 7.907 1.00 97.44 170 SER A O 1
ATOM 1294 N N . ALA A 1 171 ? 6.719 -2.766 8.819 1.00 98.06 171 ALA A N 1
ATOM 1295 C CA . ALA A 1 171 ? 6.789 -3.242 10.200 1.00 98.06 171 ALA A CA 1
ATOM 1296 C C . ALA A 1 171 ? 5.570 -4.102 10.575 1.00 98.06 171 ALA A C 1
ATOM 1298 O O . ALA A 1 171 ? 5.746 -5.220 11.060 1.00 98.06 171 ALA A O 1
ATOM 1299 N N . TYR A 1 172 ? 4.347 -3.645 10.282 1.00 98.06 172 TYR A N 1
ATOM 1300 C CA . TYR A 1 172 ? 3.140 -4.448 10.510 1.00 98.06 172 TYR A CA 1
ATOM 1301 C C . TYR A 1 172 ? 3.160 -5.755 9.716 1.00 98.06 172 TYR A C 1
ATOM 1303 O O . TYR A 1 172 ? 2.891 -6.806 10.294 1.00 98.06 172 TYR A O 1
ATOM 1311 N N . GLY A 1 173 ? 3.511 -5.714 8.425 1.00 96.38 173 GLY A N 1
ATOM 1312 C CA . GLY A 1 173 ? 3.589 -6.909 7.580 1.00 96.38 173 GLY A CA 1
ATOM 1313 C C . GLY A 1 173 ? 4.489 -7.993 8.186 1.00 96.38 173 GLY A C 1
ATOM 1314 O O . GLY A 1 173 ? 4.089 -9.160 8.272 1.00 96.38 173 GLY A O 1
ATOM 1315 N N . ARG A 1 174 ? 5.658 -7.588 8.706 1.00 95.69 174 ARG A N 1
ATOM 1316 C CA . ARG A 1 174 ? 6.631 -8.474 9.371 1.00 95.69 174 ARG A CA 1
ATOM 1317 C C . ARG A 1 174 ? 6.150 -9.004 10.719 1.00 95.69 174 ARG A C 1
ATOM 1319 O O . ARG A 1 174 ? 6.337 -10.186 11.001 1.00 95.69 174 ARG A O 1
ATOM 1326 N N . ILE A 1 175 ? 5.542 -8.165 11.561 1.00 96.94 175 ILE A N 1
ATOM 1327 C CA . ILE A 1 175 ? 5.065 -8.609 12.880 1.00 96.94 175 ILE A CA 1
ATOM 1328 C C . ILE A 1 175 ? 3.872 -9.561 12.710 1.00 96.94 175 ILE A C 1
ATOM 1330 O O . ILE A 1 175 ? 3.865 -10.644 13.293 1.00 96.94 175 ILE A O 1
ATOM 1334 N N . ILE A 1 176 ? 2.905 -9.220 11.849 1.00 96.69 176 ILE A N 1
ATOM 1335 C CA . ILE A 1 176 ? 1.712 -10.040 11.570 1.00 96.69 176 ILE A CA 1
ATOM 1336 C C . ILE A 1 176 ? 2.085 -11.421 11.016 1.00 96.69 176 ILE A C 1
ATOM 1338 O O . ILE A 1 176 ? 1.355 -12.382 11.245 1.00 96.69 176 ILE A O 1
ATOM 1342 N N . HIS A 1 177 ? 3.233 -11.560 10.345 1.00 94.62 177 HIS A N 1
ATOM 1343 C CA . HIS A 1 177 ? 3.727 -12.866 9.902 1.00 94.62 177 HIS A CA 1
ATOM 1344 C C . HIS A 1 177 ? 3.843 -13.878 11.054 1.00 94.62 177 HIS A C 1
ATOM 1346 O O . HIS A 1 177 ? 3.603 -15.068 10.870 1.00 94.62 177 HIS A O 1
ATOM 1352 N N . ASN A 1 178 ? 4.183 -13.394 12.252 1.00 95.25 178 ASN A N 1
ATOM 1353 C CA . ASN A 1 178 ? 4.438 -14.214 13.435 1.00 95.25 178 ASN A CA 1
ATOM 1354 C C . ASN A 1 178 ? 3.359 -14.064 14.518 1.00 95.25 178 ASN A C 1
ATOM 1356 O O . ASN A 1 178 ? 3.379 -14.787 15.513 1.00 95.25 178 ASN A O 1
ATOM 1360 N N . VAL A 1 179 ? 2.417 -13.134 14.340 1.00 94.94 179 VAL A N 1
ATOM 1361 C CA . VAL A 1 179 ? 1.389 -12.800 15.327 1.00 94.94 179 VAL A CA 1
ATOM 1362 C C . VAL A 1 179 ? 0.000 -13.129 14.774 1.00 94.94 179 VAL A C 1
ATOM 1364 O O . VAL A 1 179 ? -0.441 -12.500 13.811 1.00 94.94 179 VAL A O 1
ATOM 1367 N N . PRO A 1 180 ? -0.747 -14.061 15.395 1.00 91.81 180 PRO A N 1
ATOM 1368 C CA . PRO A 1 180 ? -2.109 -14.370 14.979 1.00 91.81 180 PRO A CA 1
ATOM 1369 C C . PRO A 1 180 ? -3.028 -13.154 15.130 1.00 91.81 180 PRO A C 1
ATOM 1371 O O . PRO A 1 180 ? -3.197 -12.612 16.227 1.00 91.81 180 PRO A O 1
ATOM 1374 N N . ILE A 1 181 ? -3.688 -12.765 14.040 1.00 94.12 181 ILE A N 1
ATOM 1375 C CA . ILE A 1 181 ? -4.662 -11.673 14.037 1.00 94.12 181 ILE A CA 1
ATOM 1376 C C . ILE A 1 181 ? -6.073 -12.249 14.048 1.00 94.12 181 ILE A C 1
ATOM 1378 O O . ILE A 1 181 ? -6.503 -12.950 13.139 1.00 94.12 181 ILE A O 1
ATOM 1382 N N . SER A 1 182 ? -6.809 -11.949 15.112 1.00 95.81 182 SER A N 1
ATOM 1383 C CA . SER A 1 182 ? -8.221 -12.312 15.238 1.00 95.81 182 SER A CA 1
ATOM 1384 C C . SER A 1 182 ? -9.123 -11.356 14.452 1.00 95.81 182 SER A C 1
ATOM 1386 O O . SER A 1 182 ? -8.881 -10.148 14.493 1.00 95.81 182 SER A O 1
ATOM 1388 N N . ALA A 1 183 ? -10.257 -11.859 13.952 1.00 96.38 183 ALA A N 1
ATOM 1389 C CA . ALA A 1 183 ? -11.294 -11.095 13.243 1.00 96.38 183 ALA A CA 1
ATOM 1390 C C . ALA A 1 183 ? -11.654 -9.737 13.874 1.00 96.38 183 ALA A C 1
ATOM 1392 O O . ALA A 1 183 ? -11.782 -8.744 13.165 1.00 96.38 183 ALA A O 1
ATOM 1393 N N . ARG A 1 184 ? -11.742 -9.660 15.211 1.00 97.50 184 ARG A N 1
ATOM 1394 C CA . ARG A 1 184 ? -12.100 -8.419 15.927 1.00 97.50 184 ARG A CA 1
ATOM 1395 C C . ARG A 1 184 ? -11.162 -7.235 15.644 1.00 97.50 184 ARG A C 1
ATOM 1397 O O . ARG A 1 184 ? -11.570 -6.098 15.811 1.00 97.50 184 ARG A O 1
ATOM 1404 N N . ARG A 1 185 ? -9.911 -7.507 15.253 1.00 97.50 185 ARG A N 1
ATOM 1405 C CA . ARG A 1 185 ? -8.860 -6.501 15.015 1.00 97.50 185 ARG A CA 1
ATOM 1406 C C . ARG A 1 185 ? -8.772 -6.067 13.561 1.00 97.50 185 ARG A C 1
ATOM 1408 O O . ARG A 1 185 ? -8.026 -5.148 13.248 1.00 97.50 185 ARG A O 1
ATOM 1415 N N . HIS A 1 186 ? -9.487 -6.742 12.664 1.00 97.38 186 HIS A N 1
ATOM 1416 C CA . HIS A 1 186 ? -9.395 -6.452 11.239 1.00 97.38 186 HIS A CA 1
ATOM 1417 C C . HIS A 1 186 ? -9.759 -4.989 10.939 1.00 97.38 186 HIS A C 1
ATOM 1419 O O . HIS A 1 186 ? -8.957 -4.354 10.257 1.00 97.38 186 HIS A O 1
ATOM 1425 N N . PRO A 1 187 ? -10.844 -4.407 11.499 1.00 98.06 187 PRO A N 1
ATOM 1426 C CA . PRO A 1 187 ? -11.209 -3.023 11.198 1.00 98.06 187 PRO A CA 1
ATOM 1427 C C . PRO A 1 187 ? -10.100 -2.030 11.537 1.00 98.06 187 PRO A C 1
ATOM 1429 O O . PRO A 1 187 ? -9.661 -1.288 10.671 1.00 98.06 187 PRO A O 1
ATOM 1432 N N . ILE A 1 188 ? -9.556 -2.065 12.756 1.00 98.19 188 ILE A N 1
ATOM 1433 C CA . ILE A 1 188 ? -8.545 -1.084 13.174 1.00 98.19 188 ILE A CA 1
ATOM 1434 C C . ILE A 1 188 ? -7.235 -1.206 12.382 1.00 98.19 188 ILE A C 1
ATOM 1436 O O . ILE A 1 188 ? -6.681 -0.200 11.940 1.00 98.19 188 ILE A O 1
ATOM 1440 N N . LEU A 1 189 ? -6.760 -2.434 12.143 1.00 98.19 189 LEU A N 1
ATOM 1441 C CA . LEU A 1 189 ? -5.520 -2.662 11.397 1.00 98.19 189 LEU A CA 1
ATOM 1442 C C . LEU A 1 189 ? -5.675 -2.259 9.930 1.00 98.19 189 LEU A C 1
ATOM 1444 O O . LEU A 1 189 ? -4.776 -1.649 9.352 1.00 98.19 189 LEU A O 1
ATOM 1448 N N . THR A 1 190 ? -6.817 -2.581 9.327 1.00 98.38 190 THR A N 1
ATOM 1449 C CA . THR A 1 190 ? -7.064 -2.267 7.920 1.00 98.38 190 THR A CA 1
ATOM 1450 C C . THR A 1 190 ? -7.441 -0.804 7.694 1.00 98.38 190 THR A C 1
ATOM 1452 O O . THR A 1 190 ? -7.064 -0.258 6.662 1.00 98.38 190 THR A O 1
ATOM 1455 N N . SER A 1 191 ? -8.057 -0.120 8.664 1.00 98.56 191 SER A N 1
ATOM 1456 C CA . SER A 1 191 ? -8.218 1.343 8.654 1.00 98.56 191 SER A CA 1
ATOM 1457 C C . SER A 1 191 ? -6.869 2.060 8.695 1.00 98.56 191 SER A C 1
ATOM 1459 O O . SER A 1 191 ? -6.655 3.008 7.938 1.00 98.56 191 SER A O 1
ATOM 1461 N N . LEU A 1 192 ? -5.923 1.587 9.521 1.00 98.50 192 LEU A N 1
ATOM 1462 C CA . LEU A 1 192 ? -4.555 2.109 9.491 1.00 98.50 192 LEU A CA 1
ATOM 1463 C C . LEU A 1 192 ? -3.927 1.880 8.113 1.00 98.50 192 LEU A C 1
ATOM 1465 O O . LEU A 1 192 ? -3.429 2.827 7.512 1.00 98.50 192 LEU A O 1
ATOM 1469 N N . ALA A 1 193 ? -3.970 0.652 7.594 1.00 98.56 193 ALA A N 1
ATOM 1470 C CA . ALA A 1 193 ? -3.377 0.340 6.297 1.00 98.56 193 ALA A CA 1
ATOM 1471 C C . ALA A 1 193 ? -3.982 1.183 5.162 1.00 98.56 193 ALA A C 1
ATOM 1473 O O . ALA A 1 193 ? -3.237 1.731 4.354 1.00 98.56 193 ALA A O 1
ATOM 1474 N N . LEU A 1 194 ? -5.306 1.367 5.150 1.00 98.69 194 LEU A N 1
ATOM 1475 C CA . LEU A 1 194 ? -6.011 2.249 4.219 1.00 98.69 194 LEU A CA 1
ATOM 1476 C C . LEU A 1 194 ? -5.479 3.686 4.291 1.00 98.69 194 LEU A C 1
ATOM 1478 O O . LEU A 1 194 ? -5.154 4.265 3.256 1.00 98.69 194 LEU A O 1
ATOM 1482 N N . ARG A 1 195 ? -5.339 4.250 5.498 1.00 98.25 195 ARG A N 1
ATOM 1483 C CA . ARG A 1 195 ? -4.791 5.601 5.689 1.00 98.25 195 ARG A CA 1
ATOM 1484 C C . ARG A 1 195 ? -3.376 5.728 5.119 1.00 98.25 195 ARG A C 1
ATOM 1486 O O . ARG A 1 195 ? -3.082 6.700 4.432 1.00 98.25 195 ARG A O 1
ATOM 1493 N N . LEU A 1 196 ? -2.511 4.752 5.391 1.00 98.56 196 LEU A N 1
ATOM 1494 C CA . LEU A 1 196 ? -1.120 4.755 4.927 1.00 98.56 196 LEU A CA 1
ATOM 1495 C C . LEU A 1 196 ? -1.019 4.587 3.405 1.00 98.56 196 LEU A C 1
ATOM 1497 O O . LEU A 1 196 ? -0.186 5.230 2.770 1.00 98.56 196 LEU A O 1
ATOM 1501 N N . VAL A 1 197 ? -1.890 3.765 2.812 1.00 98.69 197 VAL A N 1
ATOM 1502 C CA . VAL A 1 197 ? -2.016 3.645 1.354 1.00 98.69 197 VAL A CA 1
ATOM 1503 C C . VAL A 1 197 ? -2.462 4.972 0.741 1.00 98.69 197 VAL A C 1
ATOM 1505 O O . VAL A 1 197 ? -1.854 5.421 -0.230 1.00 98.69 197 VAL A O 1
ATOM 1508 N N . LEU A 1 198 ? -3.463 5.638 1.323 1.00 98.44 198 LEU A N 1
ATOM 1509 C CA . LEU A 1 198 ? -3.907 6.947 0.845 1.00 98.44 198 LEU A CA 1
ATOM 1510 C C . LEU A 1 198 ? -2.804 8.003 0.926 1.00 98.44 198 LEU A C 1
ATOM 1512 O O . LEU A 1 198 ? -2.660 8.755 -0.029 1.00 98.44 198 LEU A O 1
ATOM 1516 N N . THR A 1 199 ? -1.975 8.026 1.979 1.00 98.19 199 THR A N 1
ATOM 1517 C CA . THR A 1 199 ? -0.798 8.917 2.044 1.00 98.19 199 THR A CA 1
ATOM 1518 C C . THR A 1 199 ? 0.063 8.806 0.782 1.00 98.19 199 THR A C 1
ATOM 1520 O O . THR A 1 199 ? 0.453 9.820 0.205 1.00 98.19 199 THR A O 1
ATOM 1523 N N . GLY A 1 200 ? 0.342 7.584 0.326 1.00 98.44 200 GLY A N 1
ATOM 1524 C CA . GLY A 1 200 ? 1.120 7.370 -0.890 1.00 98.44 200 GLY A CA 1
ATOM 1525 C C . GLY A 1 200 ? 0.373 7.709 -2.177 1.00 98.44 200 GLY A C 1
ATOM 1526 O O . GLY A 1 200 ? 0.959 8.290 -3.087 1.00 98.44 200 GLY A O 1
ATOM 1527 N N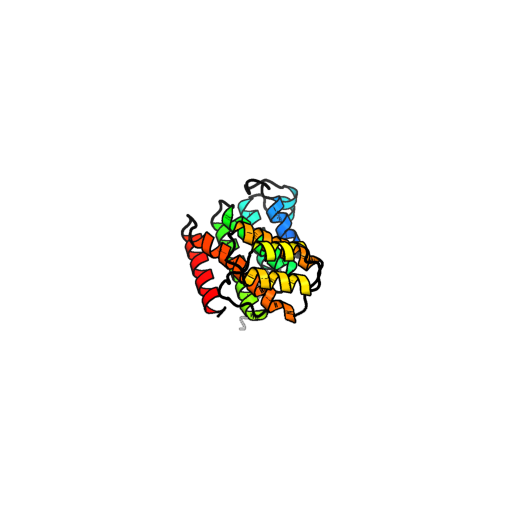 . LEU A 1 201 ? -0.926 7.408 -2.250 1.00 98.69 201 LEU A N 1
ATOM 1528 C CA . LEU A 1 201 ? -1.746 7.776 -3.405 1.00 98.69 201 LEU A CA 1
ATOM 1529 C C . LEU A 1 201 ? -1.885 9.301 -3.550 1.00 98.69 201 LEU A C 1
ATOM 1531 O O . LEU A 1 201 ? -1.794 9.803 -4.666 1.00 98.69 201 LEU A O 1
ATOM 1535 N N . TYR A 1 202 ? -2.019 10.053 -2.453 1.00 98.50 202 TYR A N 1
ATOM 1536 C CA . TYR A 1 202 ? -1.995 11.519 -2.499 1.00 98.50 202 TYR A CA 1
ATOM 1537 C C . TYR A 1 202 ? -0.649 12.055 -2.989 1.00 98.50 202 TYR A C 1
ATOM 1539 O O . TYR A 1 202 ? -0.624 13.021 -3.746 1.00 98.50 202 TYR A O 1
ATOM 1547 N N . ALA A 1 203 ? 0.470 11.436 -2.597 1.00 97.94 203 ALA A N 1
ATOM 1548 C CA . ALA A 1 203 ? 1.776 11.812 -3.134 1.00 97.94 203 ALA A CA 1
ATOM 1549 C C . ALA A 1 203 ? 1.843 11.569 -4.654 1.00 97.94 203 ALA A C 1
ATOM 1551 O O . ALA A 1 203 ? 2.305 12.435 -5.392 1.00 97.94 203 ALA A O 1
ATOM 1552 N N . ALA A 1 204 ? 1.305 10.445 -5.135 1.00 98.31 204 ALA A N 1
ATOM 1553 C CA . ALA A 1 204 ? 1.260 10.122 -6.562 1.00 98.31 204 ALA A CA 1
ATOM 1554 C C . ALA A 1 204 ? 0.305 10.991 -7.387 1.00 98.31 204 ALA A C 1
ATOM 1556 O O . ALA A 1 204 ? 0.477 11.099 -8.594 1.00 98.31 204 ALA A O 1
ATOM 1557 N N . MET A 1 205 ? -0.664 11.672 -6.774 1.00 98.62 205 MET A N 1
ATOM 1558 C CA . MET A 1 205 ? -1.441 12.701 -7.477 1.00 98.62 205 MET A CA 1
ATOM 1559 C C . MET A 1 205 ? -0.568 13.875 -7.948 1.00 98.62 205 MET A C 1
ATOM 1561 O O . MET A 1 205 ? -0.979 14.622 -8.833 1.00 98.62 205 MET A O 1
ATOM 1565 N N . LEU A 1 206 ? 0.634 14.032 -7.387 1.00 98.06 206 LEU A N 1
ATOM 1566 C CA . LEU A 1 206 ? 1.629 15.022 -7.800 1.00 98.06 206 LEU A CA 1
ATOM 1567 C C . LEU A 1 206 ? 2.709 14.433 -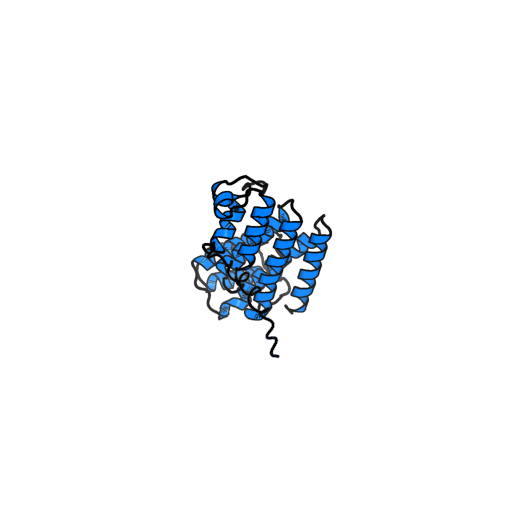8.727 1.00 98.06 206 LEU A C 1
ATOM 1569 O O . LEU A 1 206 ? 3.722 15.093 -8.956 1.00 98.06 206 LEU A O 1
ATOM 1573 N N . ASP A 1 207 ? 2.531 13.202 -9.225 1.00 98.31 207 ASP A N 1
ATOM 1574 C CA . ASP A 1 207 ? 3.465 12.578 -10.169 1.00 98.31 207 ASP A CA 1
ATOM 1575 C C . ASP A 1 207 ? 3.607 13.435 -11.438 1.00 98.31 207 ASP A C 1
ATOM 1577 O O . ASP A 1 207 ? 2.651 14.065 -11.896 1.00 98.31 207 ASP A O 1
ATOM 1581 N N . ALA A 1 208 ? 4.819 13.476 -11.993 1.00 97.69 208 ALA A N 1
ATOM 1582 C CA . ALA A 1 208 ? 5.107 14.222 -13.214 1.00 97.69 208 ALA A CA 1
ATOM 1583 C C . ALA A 1 208 ? 4.463 13.580 -14.455 1.00 97.69 208 ALA A C 1
ATOM 1585 O O . ALA A 1 208 ? 4.237 14.266 -15.452 1.00 97.69 208 ALA A O 1
ATOM 1586 N N . ASP A 1 209 ? 4.186 12.276 -14.401 1.00 98.50 209 ASP A N 1
ATOM 1587 C CA . ASP A 1 209 ? 3.429 11.559 -15.417 1.00 98.50 209 ASP A CA 1
ATOM 1588 C C . ASP A 1 209 ? 1.917 11.727 -15.184 1.00 98.50 209 ASP A C 1
ATOM 1590 O O . ASP A 1 209 ? 1.368 11.339 -14.147 1.00 98.50 209 ASP A O 1
ATOM 1594 N N . GLU A 1 210 ? 1.229 12.303 -16.173 1.00 98.38 210 GLU A N 1
ATOM 1595 C CA . GLU A 1 210 ? -0.201 12.620 -16.091 1.00 98.38 210 GLU A CA 1
ATOM 1596 C C . GLU A 1 210 ? -1.075 11.366 -15.929 1.00 98.38 210 GLU A C 1
ATOM 1598 O O . GLU A 1 210 ? -2.091 11.404 -15.229 1.00 98.38 210 GLU A O 1
ATOM 1603 N N . GLU A 1 211 ? -0.686 10.232 -16.522 1.00 98.38 211 GLU A N 1
ATOM 1604 C CA . GLU A 1 211 ? -1.460 8.997 -16.405 1.00 98.38 211 GLU A CA 1
ATOM 1605 C C . GLU A 1 211 ? -1.333 8.395 -14.998 1.00 98.38 211 GLU A C 1
ATOM 1607 O O . GLU A 1 211 ? -2.320 7.877 -14.466 1.00 98.38 211 GLU A O 1
ATOM 1612 N N . VAL A 1 212 ? -0.153 8.486 -14.369 1.00 98.62 212 VAL A N 1
ATOM 1613 C CA . VAL A 1 212 ? 0.037 8.090 -12.960 1.00 98.62 212 VAL A CA 1
ATOM 1614 C C . VAL A 1 212 ? -0.787 8.989 -12.038 1.00 98.62 212 VAL A C 1
ATOM 1616 O O . VAL A 1 212 ? -1.580 8.474 -11.242 1.00 98.62 212 VAL A O 1
ATOM 1619 N N . SER A 1 213 ? -0.662 10.312 -12.186 1.00 98.75 213 SER A N 1
ATOM 1620 C CA . SER A 1 213 ? -1.393 11.295 -11.375 1.00 98.75 213 SER A CA 1
ATOM 1621 C C . SER A 1 213 ? -2.913 11.116 -11.478 1.00 98.75 213 SER A C 1
ATOM 1623 O O . SER A 1 213 ? -3.606 10.991 -10.462 1.00 98.75 213 SER A O 1
ATOM 1625 N N . SER A 1 214 ? -3.439 10.995 -12.700 1.00 98.69 214 SER A N 1
ATOM 1626 C CA . SER A 1 214 ? -4.868 10.783 -12.958 1.00 98.69 214 SER A CA 1
ATOM 1627 C C . SER A 1 214 ? -5.376 9.446 -12.400 1.00 98.69 214 SER A C 1
ATOM 1629 O O . SER A 1 214 ? -6.454 9.380 -11.791 1.00 98.69 214 SER A O 1
ATOM 1631 N N . SER A 1 215 ? -4.583 8.376 -12.532 1.00 98.69 215 SER A N 1
ATOM 1632 C CA . SER A 1 215 ? -4.904 7.065 -11.955 1.00 98.69 215 SER A CA 1
ATOM 1633 C C . SER A 1 215 ? -4.969 7.122 -10.426 1.00 98.69 215 SER A C 1
ATOM 1635 O O . SER A 1 215 ? -5.897 6.572 -9.822 1.00 98.69 215 SER A O 1
ATOM 1637 N N . ALA A 1 216 ? -4.016 7.806 -9.786 1.00 98.75 216 ALA A N 1
ATOM 1638 C CA . ALA A 1 216 ? -3.992 7.984 -8.337 1.00 98.75 216 ALA A CA 1
ATOM 1639 C C . ALA A 1 216 ? -5.205 8.793 -7.858 1.00 98.75 216 ALA A C 1
ATOM 1641 O O . ALA A 1 216 ? -5.930 8.339 -6.973 1.00 98.75 216 ALA A O 1
ATOM 1642 N N . GLN A 1 217 ? -5.500 9.922 -8.508 1.00 98.81 217 GLN A N 1
ATOM 1643 C CA . GLN A 1 217 ? -6.653 10.766 -8.186 1.00 98.81 217 GLN A CA 1
ATOM 1644 C C . GLN A 1 217 ? -7.979 10.006 -8.304 1.00 98.81 217 GLN A C 1
ATOM 1646 O O . GLN A 1 217 ? -8.837 10.102 -7.422 1.00 98.81 217 GLN A O 1
ATOM 1651 N N . THR A 1 218 ? -8.151 9.234 -9.380 1.00 98.69 218 THR A N 1
ATOM 1652 C CA . THR A 1 218 ? -9.347 8.407 -9.592 1.00 98.69 218 THR A CA 1
ATOM 1653 C C . THR A 1 218 ? -9.489 7.363 -8.487 1.00 98.69 218 THR A C 1
ATOM 1655 O O . THR A 1 218 ? -10.570 7.200 -7.921 1.00 98.69 218 THR A O 1
ATOM 1658 N N . THR A 1 219 ? -8.388 6.695 -8.137 1.00 98.75 219 THR A N 1
ATOM 1659 C CA . THR A 1 219 ? -8.363 5.676 -7.081 1.00 98.75 219 THR A CA 1
ATOM 1660 C C . THR A 1 219 ? -8.719 6.276 -5.721 1.00 98.75 219 THR A C 1
ATOM 1662 O O . THR A 1 219 ? -9.583 5.741 -5.031 1.00 98.75 219 THR A O 1
ATOM 1665 N N . VAL A 1 220 ? -8.127 7.417 -5.357 1.00 98.62 220 VAL A N 1
ATOM 1666 C CA . VAL A 1 220 ? -8.434 8.140 -4.111 1.00 98.62 220 VAL A CA 1
ATOM 1667 C C . VAL A 1 220 ? -9.919 8.493 -4.032 1.00 98.62 220 VAL A C 1
ATOM 1669 O O . VAL A 1 220 ? -10.570 8.144 -3.050 1.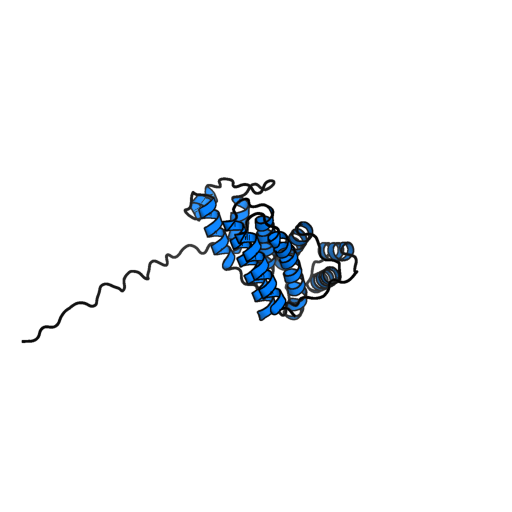00 98.62 220 VAL A O 1
ATOM 1672 N N . ASN A 1 221 ? -10.480 9.096 -5.086 1.00 98.44 221 ASN A N 1
ATOM 1673 C CA . ASN A 1 221 ? -11.896 9.481 -5.120 1.00 98.44 221 ASN A CA 1
ATOM 1674 C C . ASN A 1 221 ? -12.823 8.275 -4.904 1.00 98.44 221 ASN A C 1
ATOM 1676 O O . ASN A 1 221 ? -13.812 8.358 -4.170 1.00 98.44 221 ASN A O 1
ATOM 1680 N N . LEU A 1 222 ? -12.498 7.138 -5.527 1.00 98.25 222 LEU A N 1
ATOM 1681 C CA . LEU A 1 222 ? -13.248 5.899 -5.348 1.00 98.25 222 LEU A CA 1
ATOM 1682 C C . LEU A 1 222 ? -13.163 5.400 -3.903 1.00 98.25 222 LEU A C 1
ATOM 1684 O O . L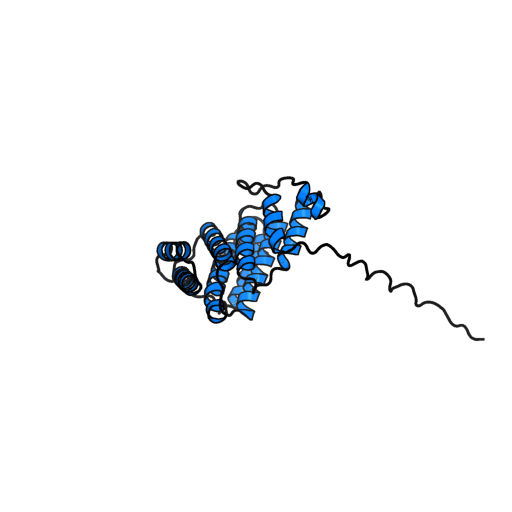EU A 1 222 ? -14.205 5.134 -3.306 1.00 98.25 222 LEU A O 1
ATOM 1688 N N . LEU A 1 223 ? -11.967 5.319 -3.321 1.00 98.12 223 LEU A N 1
ATOM 1689 C CA . LEU A 1 223 ? -11.780 4.836 -1.949 1.00 98.12 223 LEU A CA 1
ATOM 1690 C C . LEU A 1 223 ? -12.488 5.733 -0.924 1.00 98.12 223 LEU A C 1
ATOM 1692 O O . LEU A 1 223 ? -13.243 5.236 -0.090 1.00 98.12 223 LEU A O 1
ATOM 1696 N N . GLU A 1 224 ? -12.321 7.053 -1.019 1.00 97.31 224 GLU A N 1
ATOM 1697 C CA . GLU A 1 224 ? -12.956 8.011 -0.106 1.00 97.31 224 GLU A CA 1
ATOM 1698 C C . GLU A 1 224 ? -14.486 7.994 -0.177 1.00 97.31 224 GLU A C 1
ATOM 1700 O O . GLU A 1 224 ? -15.156 8.263 0.821 1.00 97.31 224 GLU A O 1
ATOM 1705 N N . SER A 1 225 ? -15.059 7.689 -1.345 1.00 96.88 225 SER A N 1
ATOM 1706 C CA . SER A 1 225 ? -16.516 7.591 -1.493 1.00 96.88 225 SER A CA 1
ATOM 1707 C C . SER A 1 225 ? -17.120 6.358 -0.810 1.00 96.88 225 SER A C 1
ATOM 1709 O O . SER A 1 225 ? -18.304 6.384 -0.484 1.00 96.88 225 SER A O 1
ATOM 1711 N N . HIS A 1 226 ? -16.319 5.317 -0.548 1.00 95.69 226 HIS A N 1
ATOM 1712 C CA . HIS A 1 226 ? -16.776 4.051 0.044 1.00 95.69 226 HIS A CA 1
ATOM 1713 C C . HIS A 1 226 ? -16.334 3.844 1.498 1.00 95.69 226 HIS A C 1
ATOM 1715 O O . HIS A 1 226 ? -16.869 2.967 2.167 1.00 95.69 226 HIS A O 1
ATOM 1721 N N . ALA A 1 227 ? -15.363 4.616 1.988 1.00 91.38 227 ALA A N 1
ATOM 1722 C CA . ALA A 1 227 ? -14.754 4.419 3.305 1.00 91.38 227 ALA A CA 1
ATOM 1723 C C . ALA A 1 227 ? -15.302 5.343 4.415 1.00 91.38 227 ALA A C 1
ATOM 1725 O O . ALA A 1 227 ? -14.667 5.465 5.465 1.00 91.38 227 ALA A O 1
ATOM 1726 N N . LYS A 1 228 ? -16.430 6.021 4.167 1.00 82.81 228 LYS A N 1
ATOM 1727 C CA . LYS A 1 228 ? -17.110 6.920 5.117 1.00 82.81 228 LYS A CA 1
ATOM 1728 C C . LYS A 1 228 ? -18.140 6.195 5.972 1.00 82.81 228 LYS A C 1
ATOM 1730 O O . LYS A 1 228 ? -18.796 5.274 5.441 1.00 82.81 228 LYS A O 1
#

Mean predicted aligned error: 6.91 Å

pLDDT: mean 90.33, std 16.15, range [38.19, 98.81]

Foldseek 3Di:
DDDDDPDDDDPPPPPPPPPPLVLPQLLVLLVLQCVQADPPQRHGDFDVVQCVSQVHRDRVVSLVVSLVSNLPDALVLLLSLLLLLLVLLVCLVRPPDLVSVLSSLVSLLRSLVRLLVPQVAAADDAADADLVVLVVLLVPDQEQVSLLVSLVRNSNHPQDALVVLSVSSNSSSVNCVRYDHDSVSSHSNSNSSSSSSLNSLVVQLPPPDPSSNVSSVVSNVVSNVRRD

Sequence (228 aa):
MLNISRRQHLSLLSILLFATACQVKPANSIHDLAAIHDKVTWQPVANPEIEELYQVSDHRALEEVILVNMGAVAPSQFSHAFELSSWMLVMLMHDDNPVARRKSVALLGNLAAGWIANHGATLSSAGDADIEQGLLQLREANDGPSLESAAQALLNSPAPDVYTAIRILSAYGRIIHNVPISARRHPILTSLALRLVLTGLYAAMLDADEEVSSSAQTTVNLLESHAK

Nearest PDB structures (foldseek):
  7w7s-assembly1_A  TM=1.898E-01  e=4.745E+00  Anabas testudineus
  4q7c-assembly1_A  TM=2.237E-01  e=9.467E+00  Archaeoglobus fulgidus DSM 4304

Secondary structure (DSSP, 8-state):
--------SSSSSSS----------HHHHHHHHHHTB-TTT--B---HHHHHHHT--SHHHHHHHHHHHHTT--TT-HHHHHHHHHHHHHHHHH-S-HHHHHHHHHHHHHHHHHHHHHH-----------HHHHHHHHHH--SHHHHHHHHHHHHTSPPPPHHHHHHHHHHHHHHHHHSPPPGGGHHHHHHHHHHHHHHHHHHHTT-SSHHHHHHHHHHHHHHHHH--

Solvent-accessible surface area (backbone atoms only — not comparable to full-atom values): 12465 Å² total; per-residue (Å²): 138,90,82,84,83,90,82,88,89,85,86,84,85,81,83,82,76,75,66,86,64,78,76,75,51,43,76,52,34,58,55,52,56,55,60,32,28,38,94,87,70,48,42,86,42,90,39,71,71,58,27,60,74,71,71,34,86,51,66,69,64,36,51,52,52,38,55,57,48,42,65,69,59,47,50,86,44,48,28,58,36,29,33,49,45,21,50,31,44,48,38,54,75,51,46,86,49,63,67,60,28,38,51,26,46,53,49,46,43,52,39,40,50,40,22,33,77,76,35,59,16,44,72,71,77,64,37,87,41,60,46,67,58,13,52,52,38,48,71,71,34,81,42,52,69,41,42,52,50,15,30,52,36,44,48,30,3,56,84,62,56,53,69,57,28,32,51,51,30,37,52,50,12,60,47,43,69,79,27,75,78,56,78,89,50,37,28,58,53,33,20,37,50,38,54,40,50,46,43,39,35,60,56,32,45,69,42,92,49,65,68,37,10,52,51,21,48,52,44,50,55,55,48,61,73,68,21,112